Protein AF-A0A1J8QAN0-F1 (afdb_monomer)

InterPro domains:
  IPR005629 Beta-glucan synthesis-associated protein Skn1/Kre6/Sbg1 [PF03935] (10-91)
  IPR005629 Beta-glucan synthesis-associated protein Skn1/Kre6/Sbg1 [PF03935] (96-274)
  IPR005629 Beta-glucan synthesis-associated protein Skn1/Kre6/Sbg1 [PTHR31361] (112-259)
  IPR013320 Concanavalin A-like lectin/glucanase domain superfamily [SSF49899] (71-257)

Sequence (274 aa):
MNRFSLTTSYNFADSCDVGTLPSQTYPGTSKPLAATQNGDPDHGGVLSFLPGQRLSACTCPGESHPGPVRTNGDYVGRSAPEIDIFDATIDGGIGKIYDPDVTVLNSYHGGAYQQTTSGLSLTDQACYELDSGCYGVYGFEYTPGFDDGYITWISSGKAVWTFNSGGLAPDTETEIGARLIPQEPMYIIANLGFSLNFGGIDFDNMQFPATMMIDYIRVYKPSNAHNIECDPPDFPTATYIETYKDAYTNFNLIGWSFPNYNQTVPKNRLNGGC

Solvent-accessible surface area (backbone atoms only — not comparable to full-atom values): 15880 Å² total; per-residue (Å²): 105,38,16,34,31,45,37,36,46,72,26,51,26,60,50,70,41,40,26,34,28,46,28,31,29,44,75,98,54,79,32,38,55,47,24,54,38,86,40,19,70,95,67,73,12,23,38,36,69,45,83,32,30,68,42,25,11,37,38,30,90,90,47,78,65,50,41,38,68,45,98,88,64,34,28,53,32,54,76,73,70,46,80,45,78,74,52,56,75,60,66,35,85,61,65,48,66,70,42,76,93,48,26,49,38,11,54,46,42,58,39,36,83,39,32,30,51,29,33,35,28,66,66,72,65,49,40,36,78,90,62,70,60,46,86,70,45,68,52,73,49,73,40,56,33,55,80,88,6,31,40,36,37,30,53,72,75,36,73,39,39,31,40,41,16,73,67,31,54,58,40,78,66,44,53,27,63,50,34,56,31,76,78,71,93,83,83,88,83,87,85,83,86,85,60,80,91,62,47,90,78,68,69,91,81,59,72,79,90,76,76,85,87,78,94,79,86,86,88,85,74,66,96,87,64,86,82,85,70,74,51,42,82,84,52,31,32,54,73,48,48,64,75,45,40,62,67,79,72,37,91,84,40,84,41,57,45,73,90,54,58,63,47,85,74,43,48,30,45,80,58,88,44,122

Radius of gyration: 20.15 Å; Cα contacts (8 Å, |Δi|>4): 555; chains: 1; bounding box: 53×39×54 Å

Structure (mmCIF, N/CA/C/O backbone):
data_AF-A0A1J8QAN0-F1
#
_entry.id   AF-A0A1J8QAN0-F1
#
loop_
_atom_site.group_PDB
_atom_site.id
_atom_site.type_symbol
_atom_site.label_atom_id
_atom_site.label_alt_id
_atom_site.label_comp_id
_atom_site.label_asym_id
_atom_site.label_entity_id
_atom_site.label_seq_id
_atom_site.pdbx_PDB_ins_code
_atom_site.Cartn_x
_atom_site.Cartn_y
_atom_site.Cartn_z
_atom_site.occupancy
_atom_site.B_iso_or_equiv
_atom_site.auth_seq_id
_atom_site.auth_comp_id
_atom_site.auth_asym_id
_atom_site.auth_atom_id
_atom_site.pdbx_PDB_model_num
ATOM 1 N N . MET A 1 1 ? 17.655 -3.699 -11.962 1.00 52.34 1 MET A N 1
ATOM 2 C CA . MET A 1 1 ? 16.462 -4.549 -11.741 1.00 52.34 1 MET A CA 1
ATOM 3 C C . MET A 1 1 ? 15.401 -3.668 -11.136 1.00 52.34 1 MET A C 1
ATOM 5 O O . MET A 1 1 ? 15.753 -2.874 -10.273 1.00 52.34 1 MET A O 1
ATOM 9 N N . ASN A 1 2 ? 14.153 -3.819 -11.564 1.00 58.84 2 ASN A N 1
ATOM 10 C CA . ASN A 1 2 ? 13.031 -3.089 -10.987 1.00 58.84 2 ASN A CA 1
ATOM 11 C C . ASN A 1 2 ? 12.224 -4.042 -10.107 1.00 58.84 2 ASN A C 1
ATOM 13 O O . ASN A 1 2 ? 12.158 -5.244 -10.373 1.00 58.84 2 ASN A O 1
ATOM 17 N N . ARG A 1 3 ? 11.627 -3.500 -9.055 1.00 66.06 3 ARG A N 1
ATOM 18 C CA . ARG A 1 3 ? 10.742 -4.201 -8.135 1.00 66.06 3 ARG A CA 1
ATOM 19 C C . ARG A 1 3 ? 9.293 -3.956 -8.520 1.00 66.06 3 ARG A C 1
ATOM 21 O O . ARG A 1 3 ? 8.902 -2.828 -8.803 1.00 66.06 3 ARG A O 1
ATOM 28 N N . PHE A 1 4 ? 8.527 -5.028 -8.453 1.00 68.06 4 PHE A N 1
ATOM 29 C CA . PHE A 1 4 ? 7.078 -5.056 -8.460 1.00 68.06 4 PHE A CA 1
ATOM 30 C C . PHE A 1 4 ? 6.624 -5.328 -7.029 1.00 68.06 4 PHE A C 1
ATOM 32 O O . PHE A 1 4 ? 7.054 -6.337 -6.469 1.00 68.06 4 PHE A O 1
ATOM 39 N N . SER A 1 5 ? 5.786 -4.484 -6.426 1.00 65.06 5 SER A N 1
ATOM 40 C CA . SER A 1 5 ? 5.245 -4.722 -5.077 1.00 65.06 5 SER A CA 1
ATOM 41 C C . SER A 1 5 ? 3.731 -4.606 -5.015 1.00 65.06 5 SER A C 1
ATOM 43 O O . SER A 1 5 ? 3.116 -3.807 -5.711 1.00 65.06 5 SER A O 1
ATOM 45 N N . LEU A 1 6 ? 3.131 -5.387 -4.121 1.00 65.25 6 LEU A N 1
ATOM 46 C CA . LEU A 1 6 ? 1.930 -4.976 -3.408 1.00 65.25 6 LEU A CA 1
ATOM 47 C C . LEU A 1 6 ? 2.409 -4.427 -2.064 1.00 65.25 6 LEU A C 1
ATOM 49 O O . LEU A 1 6 ? 2.887 -5.189 -1.219 1.00 65.25 6 LEU A O 1
ATOM 53 N N . THR A 1 7 ? 2.279 -3.122 -1.874 1.00 64.06 7 THR A N 1
ATOM 54 C CA . THR A 1 7 ? 2.582 -2.448 -0.615 1.00 64.06 7 THR A CA 1
ATOM 55 C C . THR A 1 7 ? 1.270 -2.219 0.127 1.00 64.06 7 THR A C 1
ATOM 57 O O . THR A 1 7 ? 0.349 -1.562 -0.353 1.00 64.06 7 THR A O 1
ATOM 60 N N . THR A 1 8 ? 1.139 -2.823 1.304 1.00 57.25 8 THR A N 1
ATOM 61 C CA . THR A 1 8 ? -0.030 -2.660 2.165 1.00 57.25 8 THR A CA 1
ATOM 62 C C . THR A 1 8 ? 0.367 -1.859 3.392 1.00 57.25 8 THR A C 1
ATOM 64 O O . THR A 1 8 ? 1.340 -2.150 4.089 1.00 57.25 8 THR A O 1
ATOM 67 N N . SER A 1 9 ? -0.429 -0.844 3.724 1.00 54.19 9 SER A N 1
ATOM 68 C CA . SER A 1 9 ? -0.359 -0.271 5.063 1.00 54.19 9 SER A CA 1
ATOM 69 C C . SER A 1 9 ? -0.602 -1.390 6.085 1.00 54.19 9 SER A C 1
ATOM 71 O O . SER A 1 9 ? -1.616 -2.086 5.972 1.00 54.19 9 SER A O 1
ATOM 73 N N . TYR A 1 10 ? 0.274 -1.520 7.092 1.00 50.59 10 TYR A N 1
ATOM 74 C CA . TYR A 1 10 ? 0.202 -2.500 8.198 1.00 50.59 10 TYR A CA 1
ATOM 75 C C . TYR A 1 10 ? -1.203 -2.697 8.792 1.00 50.59 10 TYR A C 1
ATOM 77 O O . TYR A 1 10 ? -1.549 -3.765 9.304 1.00 50.59 10 TYR A O 1
ATOM 85 N N . ASN A 1 11 ? -2.023 -1.651 8.712 1.00 53.06 11 ASN A N 1
ATOM 86 C CA . ASN A 1 11 ? -3.330 -1.583 9.337 1.00 53.06 11 ASN A CA 1
ATOM 87 C C . ASN A 1 11 ? -4.482 -1.951 8.396 1.00 53.06 11 ASN A C 1
ATOM 89 O O . ASN A 1 11 ? -5.631 -1.640 8.701 1.00 53.06 11 ASN A O 1
ATOM 93 N N . PHE A 1 12 ? -4.221 -2.586 7.248 1.00 64.44 12 PHE A N 1
ATOM 94 C CA . PHE A 1 12 ? -5.312 -3.091 6.423 1.00 64.44 12 PHE A CA 1
ATOM 95 C C . PHE A 1 12 ? -5.940 -4.337 7.048 1.00 64.44 12 PHE A C 1
ATOM 97 O O . PHE A 1 12 ? -5.588 -5.454 6.691 1.00 64.44 12 PHE A O 1
ATOM 104 N N . ALA A 1 13 ? -6.908 -4.142 7.938 1.00 65.88 13 ALA A N 1
ATOM 105 C CA . ALA A 1 13 ? -7.770 -5.211 8.408 1.00 65.88 13 ALA A CA 1
ATOM 106 C C . ALA A 1 13 ? -9.206 -4.984 7.922 1.00 65.88 13 ALA A C 1
ATOM 108 O O . ALA A 1 13 ? -9.785 -3.910 8.103 1.00 65.88 13 ALA A O 1
ATOM 109 N N . ASP A 1 14 ? -9.784 -6.013 7.312 1.00 81.06 14 ASP A N 1
ATOM 110 C CA . ASP A 1 14 ? -11.236 -6.129 7.154 1.00 81.06 14 ASP A CA 1
ATOM 111 C C . ASP A 1 14 ? -11.851 -7.033 8.251 1.00 81.06 14 ASP A C 1
ATOM 113 O O . ASP A 1 14 ? -13.054 -7.016 8.502 1.00 81.06 14 ASP A O 1
ATOM 117 N N . SER A 1 15 ? -11.005 -7.750 8.994 1.00 87.94 15 SER A N 1
ATOM 118 C CA . SER A 1 15 ? -11.279 -8.302 10.322 1.00 87.94 15 SER A CA 1
ATOM 119 C C . SER A 1 15 ? -11.043 -7.260 11.421 1.00 87.94 15 SER A C 1
ATOM 121 O O . SER A 1 15 ? -10.239 -6.344 11.266 1.00 87.94 15 SER A O 1
ATOM 123 N N . CYS A 1 16 ? -11.702 -7.401 12.575 1.00 91.69 16 CYS A N 1
ATOM 124 C CA . CYS A 1 16 ? -11.302 -6.645 13.760 1.00 91.69 16 CYS A CA 1
ATOM 125 C C . CYS A 1 16 ? -10.192 -7.387 14.519 1.00 91.69 16 CYS A C 1
ATOM 127 O O . CYS A 1 16 ? -10.470 -8.313 15.281 1.00 91.69 16 CYS A O 1
ATOM 129 N N . ASP A 1 17 ? -8.948 -6.960 14.313 1.00 92.94 17 ASP A N 1
ATOM 130 C CA . ASP A 1 17 ? -7.748 -7.500 14.959 1.00 92.94 17 ASP A CA 1
ATOM 131 C C . ASP A 1 17 ? -6.770 -6.394 15.389 1.00 92.94 17 ASP A C 1
ATOM 133 O O . ASP A 1 17 ? -7.009 -5.200 15.164 1.00 92.94 17 ASP A O 1
ATOM 137 N N . VAL A 1 18 ? -5.668 -6.785 16.038 1.00 92.44 18 VAL A N 1
ATOM 138 C CA . VAL A 1 18 ? -4.667 -5.848 16.571 1.00 92.44 18 VAL A CA 1
ATOM 139 C C . VAL A 1 18 ? -3.970 -5.038 15.474 1.00 92.44 18 VAL A C 1
ATOM 141 O O . VAL A 1 18 ? -3.523 -3.925 15.736 1.00 92.44 18 VAL A O 1
ATOM 144 N N . GLY A 1 19 ? -3.964 -5.515 14.225 1.00 90.81 19 GLY A N 1
ATOM 145 C CA . GLY A 1 19 ? -3.450 -4.751 13.093 1.00 90.81 19 GLY A CA 1
ATOM 146 C C . GLY A 1 19 ? -4.213 -3.444 12.861 1.00 90.81 19 GLY A C 1
ATOM 147 O O . GLY A 1 19 ? -3.648 -2.496 12.337 1.00 90.81 19 GLY A O 1
ATOM 148 N N . THR A 1 20 ? -5.463 -3.323 13.323 1.00 91.56 20 THR A N 1
ATOM 149 C CA . THR A 1 20 ? -6.206 -2.048 13.276 1.00 91.56 20 THR A CA 1
ATOM 150 C C . THR A 1 20 ? -5.624 -0.955 14.185 1.00 91.56 20 THR A C 1
ATOM 152 O O . THR A 1 20 ? -6.019 0.208 14.060 1.00 91.56 20 THR A O 1
ATOM 155 N N . LEU A 1 21 ? -4.724 -1.297 15.115 1.00 92.50 21 LEU A N 1
ATOM 156 C CA . LEU A 1 21 ? -4.249 -0.414 16.181 1.00 92.50 21 LEU A CA 1
ATOM 157 C C . LEU A 1 21 ? -2.939 0.320 15.850 1.00 92.50 21 LEU A C 1
ATOM 159 O O . LEU A 1 21 ? -2.158 -0.143 15.019 1.00 92.50 21 LEU A O 1
ATOM 163 N N . PRO A 1 22 ? -2.660 1.456 16.524 1.00 91.19 22 PRO A N 1
ATOM 164 C CA . PRO A 1 22 ? -1.360 2.116 16.449 1.00 91.19 22 PRO A CA 1
ATOM 165 C C . PRO A 1 22 ? -0.213 1.149 16.756 1.00 91.19 22 PRO A C 1
ATOM 167 O O . PRO A 1 22 ? -0.268 0.398 17.732 1.00 91.19 22 PRO A O 1
ATOM 170 N N . SER A 1 23 ? 0.819 1.159 15.910 1.00 91.62 23 SER A N 1
ATOM 171 C CA . SER A 1 23 ? 1.964 0.241 15.992 1.00 91.62 23 SER A CA 1
ATOM 172 C C . SER A 1 23 ? 1.598 -1.252 16.037 1.00 91.62 23 SER A C 1
ATOM 174 O O . SER A 1 23 ? 2.419 -2.060 16.456 1.00 91.62 23 SER A O 1
ATOM 176 N N . GLN A 1 24 ? 0.375 -1.627 15.640 1.00 91.75 24 GLN A N 1
ATOM 177 C CA . GLN A 1 24 ? -0.162 -2.988 15.750 1.00 91.75 24 GLN A CA 1
ATOM 178 C C . GLN A 1 24 ? -0.036 -3.584 17.168 1.00 91.75 24 GLN A C 1
ATOM 180 O O . GLN A 1 24 ? 0.204 -4.777 17.336 1.00 91.75 24 GLN A O 1
ATOM 185 N N . THR A 1 25 ? -0.186 -2.752 18.208 1.00 93.94 25 THR A N 1
ATOM 186 C CA . THR A 1 25 ? -0.099 -3.184 19.614 1.00 93.94 25 THR A CA 1
ATOM 187 C C . THR A 1 25 ? -1.334 -2.795 20.423 1.00 93.94 25 THR A C 1
ATOM 189 O O . THR A 1 25 ? -1.975 -1.772 20.174 1.00 93.94 25 THR A O 1
ATOM 192 N N . TYR A 1 26 ? -1.676 -3.604 21.430 1.00 93.94 26 TYR A N 1
ATOM 193 C CA . TYR A 1 26 ? -2.764 -3.285 22.353 1.00 93.94 26 TYR A CA 1
ATOM 194 C C . TYR A 1 26 ? -2.388 -2.095 23.256 1.00 93.94 26 TYR A C 1
ATOM 196 O O . TYR A 1 26 ? -1.245 -2.015 23.725 1.00 93.94 26 TYR A O 1
ATOM 204 N N . PRO A 1 27 ? -3.327 -1.185 23.571 1.00 91.88 27 PRO A N 1
ATOM 205 C CA . PRO A 1 27 ? -3.003 0.089 24.208 1.00 91.88 27 PRO A CA 1
ATOM 206 C C . PRO A 1 27 ? -2.473 -0.094 25.629 1.00 91.88 27 PRO A C 1
ATOM 208 O O . PRO A 1 27 ? -3.025 -0.856 26.421 1.00 91.88 27 PRO A O 1
ATOM 211 N N . GLY A 1 28 ? -1.407 0.634 25.970 1.00 90.06 28 GLY A N 1
ATOM 212 C CA . GLY A 1 28 ? -0.746 0.499 27.273 1.00 90.06 28 GLY A CA 1
ATOM 213 C C . GLY A 1 28 ? -0.019 -0.838 27.465 1.00 90.06 28 GLY A C 1
ATOM 214 O O . GLY A 1 28 ? 0.390 -1.153 28.582 1.00 90.06 28 GLY A O 1
ATOM 215 N N . THR A 1 29 ? 0.154 -1.621 26.397 1.00 89.19 29 THR A N 1
ATOM 216 C CA . THR A 1 29 ? 0.914 -2.873 26.389 1.00 89.19 29 THR A CA 1
ATOM 217 C C . THR A 1 29 ? 2.062 -2.799 25.379 1.00 89.19 29 THR A C 1
ATOM 219 O O . THR A 1 29 ? 2.107 -1.911 24.533 1.00 89.19 29 THR A O 1
ATOM 222 N N . SER A 1 30 ? 2.963 -3.779 25.435 1.00 89.94 30 SER A N 1
ATOM 223 C CA . SER A 1 30 ? 3.915 -4.088 24.359 1.00 89.94 30 SER A CA 1
ATOM 224 C C . SER A 1 30 ? 3.572 -5.456 23.761 1.00 89.94 30 SER A C 1
ATOM 226 O O . SER A 1 30 ? 4.413 -6.350 23.698 1.00 89.94 30 SER A O 1
ATOM 228 N N . LYS A 1 31 ? 2.282 -5.669 23.463 1.00 93.38 31 LYS A N 1
ATOM 229 C CA . LYS A 1 31 ? 1.744 -6.922 22.927 1.00 93.38 31 LYS A CA 1
ATOM 230 C C . LYS A 1 31 ? 0.958 -6.691 21.633 1.00 93.38 31 LYS A C 1
ATOM 232 O O . LYS A 1 31 ? 0.277 -5.669 21.560 1.00 93.38 31 LYS A O 1
ATOM 237 N N . PRO A 1 32 ? 0.956 -7.655 20.697 1.00 94.56 32 PRO A N 1
ATOM 238 C CA . PRO A 1 32 ? 1.726 -8.904 20.720 1.00 94.56 32 PRO A CA 1
ATOM 239 C C . PRO A 1 32 ? 3.233 -8.657 20.667 1.00 94.56 32 PRO A C 1
ATOM 241 O O . PRO A 1 32 ? 3.693 -7.641 20.154 1.00 94.56 32 PRO A O 1
ATOM 244 N N . LEU A 1 33 ? 4.014 -9.567 21.254 1.00 94.25 33 LEU A N 1
ATOM 245 C CA . LEU A 1 33 ? 5.454 -9.348 21.414 1.00 94.25 33 LEU A CA 1
ATOM 246 C C . LEU A 1 33 ? 6.148 -9.228 20.046 1.00 94.25 33 LEU A C 1
ATOM 248 O O . LEU A 1 33 ? 7.015 -8.373 19.883 1.00 94.25 33 LEU A O 1
ATOM 252 N N . ALA A 1 34 ? 5.706 -10.007 19.052 1.00 91.88 34 ALA A N 1
ATOM 253 C CA . ALA A 1 34 ? 6.197 -9.960 17.673 1.00 91.88 34 ALA A CA 1
ATOM 254 C C . ALA A 1 34 ? 5.949 -8.616 16.957 1.00 91.88 34 ALA A C 1
ATOM 256 O O . ALA A 1 34 ? 6.687 -8.283 16.040 1.00 91.88 34 ALA A O 1
ATOM 257 N N . ALA A 1 35 ? 4.994 -7.789 17.405 1.00 92.12 35 ALA A N 1
ATOM 258 C CA . ALA A 1 35 ? 4.843 -6.424 16.886 1.00 92.12 35 ALA A CA 1
ATOM 259 C C . ALA A 1 35 ? 5.943 -5.461 17.398 1.00 92.12 35 ALA A C 1
ATOM 261 O O . ALA A 1 35 ? 6.080 -4.340 16.907 1.00 92.12 35 ALA A O 1
ATOM 262 N N . THR A 1 36 ? 6.741 -5.886 18.385 1.00 92.81 36 THR A N 1
ATOM 263 C CA . THR A 1 36 ? 7.750 -5.061 19.079 1.00 92.81 36 THR A CA 1
ATOM 264 C C . THR A 1 36 ? 9.178 -5.612 19.008 1.00 92.81 36 THR A C 1
ATOM 266 O O . THR A 1 36 ? 10.092 -4.980 19.532 1.00 92.81 36 THR A O 1
ATOM 269 N N . GLN A 1 37 ? 9.379 -6.775 18.383 1.00 90.88 37 GLN A N 1
ATOM 270 C CA . GLN A 1 37 ? 10.686 -7.415 18.217 1.00 90.88 37 GLN A CA 1
ATOM 271 C C . GLN A 1 37 ? 10.782 -8.097 16.846 1.00 90.88 37 GLN A C 1
ATOM 273 O O . GLN A 1 37 ? 9.782 -8.586 16.331 1.00 90.88 37 GLN A O 1
ATOM 278 N N . ASN A 1 38 ? 11.999 -8.225 16.309 1.00 85.75 38 ASN A N 1
ATOM 279 C CA . ASN A 1 38 ? 12.301 -8.919 15.045 1.00 85.75 38 ASN A CA 1
ATOM 280 C C . ASN A 1 38 ? 11.615 -8.349 13.781 1.00 85.75 38 ASN A C 1
ATOM 282 O O . ASN A 1 38 ? 11.658 -8.996 12.738 1.00 85.75 38 ASN A O 1
ATOM 286 N N . GLY A 1 39 ? 11.016 -7.158 13.864 1.00 87.56 39 GLY A N 1
ATOM 287 C CA . GLY A 1 39 ? 10.597 -6.357 12.717 1.00 87.56 39 GLY A CA 1
ATOM 288 C C . GLY A 1 39 ? 11.769 -5.572 12.121 1.00 87.56 39 GLY A C 1
ATOM 289 O O . GLY A 1 39 ? 12.826 -6.126 11.831 1.00 87.56 39 GLY A O 1
ATOM 290 N N . ASP A 1 40 ? 11.593 -4.265 11.956 1.00 88.56 40 ASP A N 1
ATOM 291 C CA . ASP A 1 40 ? 12.560 -3.379 11.307 1.00 88.56 40 ASP A CA 1
ATOM 292 C C . ASP A 1 40 ? 13.829 -3.165 12.168 1.00 88.56 40 ASP A C 1
ATOM 294 O O . ASP A 1 40 ? 13.739 -2.565 13.248 1.00 88.56 40 ASP A O 1
ATOM 298 N N . PRO A 1 41 ? 15.021 -3.616 11.724 1.00 87.88 41 PRO A N 1
ATOM 299 C CA . PRO A 1 41 ? 16.250 -3.525 12.511 1.00 87.88 41 PRO A CA 1
ATOM 300 C C . PRO A 1 41 ? 16.752 -2.086 12.698 1.00 87.88 41 PRO A C 1
ATOM 302 O O . PRO A 1 41 ? 17.317 -1.785 13.752 1.00 87.88 41 PRO A O 1
ATOM 305 N N . ASP A 1 42 ? 16.506 -1.189 11.739 1.00 88.50 42 ASP A N 1
ATOM 306 C CA . ASP A 1 42 ? 16.923 0.219 11.810 1.00 88.50 42 ASP A CA 1
ATOM 307 C C . ASP A 1 42 ? 16.042 1.021 12.783 1.00 88.50 42 ASP A C 1
ATOM 309 O O . ASP A 1 42 ? 16.445 2.065 13.301 1.00 88.50 42 ASP A O 1
ATOM 313 N N . HIS A 1 43 ? 14.866 0.481 13.114 1.00 90.50 43 HIS A N 1
ATOM 314 C CA . HIS A 1 43 ? 13.908 1.042 14.065 1.00 90.50 43 HIS A CA 1
ATOM 315 C C . HIS A 1 43 ? 13.797 0.232 15.372 1.00 90.50 43 HIS A C 1
ATOM 317 O O . HIS A 1 43 ? 12.793 0.298 16.083 1.00 90.50 43 HIS A O 1
ATOM 323 N N . GLY A 1 44 ? 14.850 -0.511 15.735 1.00 90.31 44 GLY A N 1
ATOM 324 C CA . GLY A 1 44 ? 14.943 -1.213 17.021 1.00 90.31 44 GLY A CA 1
ATOM 325 C C . GLY A 1 44 ? 14.143 -2.517 17.101 1.00 90.31 44 GLY A C 1
ATOM 326 O O . GLY A 1 44 ? 13.875 -3.002 18.198 1.00 90.31 44 GLY A O 1
ATOM 327 N N . GLY A 1 45 ? 13.772 -3.089 15.956 1.00 90.62 45 GLY A N 1
ATOM 328 C CA . GLY A 1 45 ? 13.040 -4.347 15.837 1.00 90.62 45 GLY A CA 1
ATOM 329 C C . GLY A 1 45 ? 11.521 -4.217 15.930 1.00 90.62 45 GLY A C 1
ATOM 330 O O . GLY A 1 45 ? 10.853 -5.246 16.007 1.00 90.62 45 GLY A O 1
ATOM 331 N N . VAL A 1 46 ? 10.952 -3.007 15.930 1.00 92.25 46 VAL A N 1
ATOM 332 C CA . VAL A 1 46 ? 9.489 -2.834 15.912 1.00 92.25 46 VAL A CA 1
ATOM 333 C C . VAL A 1 46 ? 8.904 -3.251 14.566 1.00 92.25 46 VAL A C 1
ATOM 335 O O . VAL A 1 46 ? 9.531 -3.069 13.524 1.00 92.25 46 VAL A O 1
ATOM 338 N N . LEU A 1 47 ? 7.679 -3.772 14.571 1.00 89.19 47 LEU A N 1
ATOM 339 C CA . LEU A 1 47 ? 6.983 -4.098 13.331 1.00 89.19 47 LEU A CA 1
ATOM 340 C C . LEU A 1 47 ? 6.370 -2.852 12.689 1.00 89.19 47 LEU A C 1
ATOM 342 O O . LEU A 1 47 ? 6.468 -2.703 11.481 1.00 89.19 47 LEU A O 1
ATOM 346 N N . SER A 1 48 ? 5.776 -1.936 13.465 1.00 90.56 48 SER A N 1
ATOM 347 C CA . SER A 1 48 ? 5.110 -0.760 12.893 1.00 90.56 48 SER A CA 1
ATOM 348 C C . SER A 1 48 ? 5.157 0.499 13.768 1.00 90.56 48 SER A C 1
ATOM 350 O O . SER A 1 48 ? 5.076 0.445 14.994 1.00 90.56 48 SER A O 1
ATOM 352 N N . PHE A 1 49 ? 5.187 1.658 13.113 1.00 90.94 49 PHE A N 1
ATOM 353 C CA . PHE A 1 49 ? 4.929 2.995 13.656 1.00 90.94 49 PHE A CA 1
ATOM 354 C C . PHE A 1 49 ? 3.669 3.644 13.055 1.00 90.94 49 PHE A C 1
ATOM 356 O O . PHE A 1 49 ? 3.406 4.824 13.295 1.00 90.94 49 PHE A O 1
ATOM 363 N N . LEU A 1 50 ? 2.874 2.911 12.264 1.00 89.06 50 LEU A N 1
ATOM 364 C CA . LEU A 1 50 ? 1.664 3.475 11.665 1.00 89.06 50 LEU A CA 1
ATOM 365 C C . LEU A 1 50 ? 0.571 3.749 12.722 1.00 89.06 50 LEU A C 1
ATOM 367 O O . LEU A 1 50 ? 0.440 3.000 13.690 1.00 89.06 50 LEU A O 1
ATOM 371 N N . PRO A 1 51 ? -0.268 4.788 12.538 1.00 87.94 51 PRO A N 1
ATOM 372 C CA . PRO A 1 51 ? -1.195 5.288 13.564 1.00 87.94 51 PRO A CA 1
ATOM 373 C C . PRO A 1 51 ? -2.485 4.458 13.745 1.00 87.94 51 PRO A C 1
ATOM 375 O O . PRO A 1 51 ? -3.462 4.960 14.299 1.00 87.94 51 PRO A O 1
ATOM 378 N N . GLY A 1 52 ? -2.519 3.209 13.277 1.00 88.94 52 GLY A N 1
ATOM 379 C CA . GLY A 1 52 ? -3.732 2.391 13.190 1.00 88.94 52 GLY A CA 1
ATOM 380 C C . GLY A 1 52 ? -4.609 2.717 11.973 1.00 88.94 52 GLY A C 1
ATOM 381 O O . GLY A 1 52 ? -4.286 3.567 11.139 1.00 88.94 52 GLY A O 1
ATOM 382 N N . GLN A 1 53 ? -5.722 1.998 11.845 1.00 89.81 53 GLN A N 1
ATOM 383 C CA . GLN A 1 53 ? -6.701 2.149 10.768 1.00 89.81 53 GLN A CA 1
ATOM 384 C C . GLN A 1 53 ? -7.834 3.067 11.238 1.00 89.81 53 GLN A C 1
ATOM 386 O O . GLN A 1 53 ? -8.578 2.729 12.156 1.00 89.81 53 GLN A O 1
ATOM 391 N N . ARG A 1 54 ? -7.997 4.236 10.604 1.00 90.75 54 ARG A N 1
ATOM 392 C CA . ARG A 1 54 ? -9.036 5.208 11.000 1.00 90.75 54 ARG A CA 1
ATOM 393 C C . ARG A 1 54 ? -10.463 4.680 10.780 1.00 90.75 54 ARG A C 1
ATOM 395 O O . ARG A 1 54 ? -11.366 5.010 11.541 1.00 90.75 54 ARG A O 1
ATOM 402 N N . LEU A 1 55 ? -10.661 3.910 9.714 1.00 93.44 55 LEU A N 1
ATOM 403 C CA . LEU A 1 55 ? -11.940 3.336 9.295 1.00 93.44 55 LEU A CA 1
ATOM 404 C C . LEU A 1 55 ? -11.810 1.808 9.332 1.00 93.44 55 LEU A C 1
ATOM 406 O O . LEU A 1 55 ? -11.495 1.167 8.331 1.00 93.44 55 LEU A O 1
ATOM 410 N N . SER A 1 56 ? -11.916 1.256 10.539 1.00 93.69 56 SER A N 1
ATOM 411 C CA . SER A 1 56 ? -11.595 -0.143 10.837 1.00 93.69 56 SER A CA 1
ATOM 412 C C . SER A 1 56 ? -12.843 -0.979 11.083 1.00 93.69 56 SER A C 1
ATOM 414 O O . SER A 1 56 ? -13.843 -0.473 11.594 1.00 93.69 56 SER A O 1
ATOM 416 N N . ALA A 1 57 ? -12.750 -2.293 10.879 1.00 94.00 57 ALA A N 1
ATOM 417 C CA . ALA A 1 57 ? -13.804 -3.213 11.310 1.00 94.00 57 ALA A CA 1
ATOM 418 C C . ALA A 1 57 ? -14.066 -3.168 12.835 1.00 94.00 57 ALA A C 1
ATOM 420 O O . ALA A 1 57 ? -15.163 -3.490 13.293 1.00 94.00 57 ALA A O 1
ATOM 421 N N . CYS A 1 58 ? -13.083 -2.713 13.624 1.00 94.38 58 CYS A N 1
ATOM 422 C CA . CYS A 1 58 ? -13.190 -2.496 15.069 1.00 94.38 58 CYS A CA 1
ATOM 423 C C . CYS A 1 58 ? -13.879 -1.182 15.484 1.00 94.38 58 CYS A C 1
ATOM 425 O O . CYS A 1 58 ? -13.995 -0.924 16.688 1.00 94.38 58 CYS A O 1
ATOM 427 N N . THR A 1 59 ? -14.288 -0.326 14.542 1.00 95.38 59 THR A N 1
ATOM 428 C CA . THR A 1 59 ? -14.895 0.974 14.853 1.00 95.38 59 THR A CA 1
ATOM 429 C C . THR A 1 59 ? -16.185 0.800 15.672 1.00 95.38 59 THR A C 1
ATOM 431 O O . THR A 1 59 ? -16.986 -0.097 15.412 1.00 95.38 59 THR A O 1
ATOM 434 N N . CYS A 1 60 ? -16.365 1.616 16.714 1.00 94.94 60 CYS A N 1
ATOM 435 C CA . CYS A 1 60 ? -17.493 1.484 17.638 1.00 94.94 60 CYS A CA 1
ATOM 436 C C . CYS A 1 60 ? -18.846 1.811 16.973 1.00 94.94 60 CYS A C 1
ATOM 438 O O . CYS A 1 60 ? -18.911 2.705 16.126 1.00 94.94 60 CYS A O 1
ATOM 440 N N . PRO A 1 61 ? -19.950 1.148 17.373 1.00 94.19 61 PRO A N 1
ATOM 441 C CA . PRO A 1 61 ? -21.275 1.431 16.827 1.00 94.19 61 PRO A CA 1
ATOM 442 C C . PRO A 1 61 ? -21.680 2.901 16.993 1.00 94.19 61 PRO A C 1
ATOM 444 O O . PRO A 1 61 ? -21.655 3.438 18.099 1.00 94.19 61 PRO A O 1
ATOM 447 N N . GLY A 1 62 ? -22.089 3.535 15.893 1.00 92.62 62 GLY A N 1
ATOM 448 C CA . GLY A 1 62 ? -22.523 4.938 15.873 1.00 92.62 62 GLY A CA 1
ATOM 449 C C . GLY A 1 62 ? -21.394 5.962 15.709 1.00 92.62 62 GLY A C 1
ATOM 450 O O . GLY A 1 62 ? -21.682 7.148 15.561 1.00 92.62 62 GLY A O 1
ATOM 451 N N . GLU A 1 63 ? -20.132 5.529 15.684 1.00 94.94 63 GLU A N 1
ATOM 452 C CA . GLU A 1 63 ? -19.019 6.369 15.238 1.00 94.94 63 GLU A CA 1
ATOM 453 C C . GLU A 1 63 ? -19.060 6.592 13.714 1.00 94.94 63 GLU A C 1
ATOM 455 O O . GLU A 1 63 ? -19.745 5.892 12.962 1.00 94.94 63 GLU A O 1
ATOM 460 N N . SER A 1 64 ? -18.301 7.581 13.242 1.00 94.81 64 SER A N 1
ATOM 461 C CA . SER A 1 64 ? -18.265 7.947 11.824 1.00 94.81 64 SER A CA 1
ATOM 462 C C . SER A 1 64 ? -17.536 6.902 10.973 1.00 94.81 64 SER A C 1
ATOM 464 O O . SER A 1 64 ? -16.312 6.772 11.043 1.00 94.81 64 SER A O 1
ATOM 466 N N . HIS A 1 65 ? -18.286 6.178 10.140 1.00 95.31 65 HIS A N 1
ATOM 467 C CA . HIS A 1 65 ? -17.763 5.170 9.219 1.00 95.31 65 HIS A CA 1
ATOM 468 C C . HIS A 1 65 ? -18.659 5.055 7.972 1.00 95.31 65 HIS A C 1
ATOM 470 O O . HIS A 1 65 ? -19.882 5.091 8.117 1.00 95.31 65 HIS A O 1
ATOM 476 N N . PRO A 1 66 ? -18.115 4.840 6.758 1.00 94.19 66 PRO A N 1
ATOM 477 C CA . PRO A 1 66 ? -18.905 4.671 5.530 1.00 94.19 66 PRO A CA 1
ATOM 478 C C . PRO A 1 66 ? -19.803 3.413 5.460 1.00 94.19 66 PRO A C 1
ATOM 480 O O . PRO A 1 66 ? -20.488 3.216 4.465 1.00 94.19 66 PRO A O 1
ATOM 483 N N . GLY A 1 67 ? -19.845 2.553 6.485 1.00 91.31 67 GLY A N 1
ATOM 484 C CA . GLY A 1 67 ? -20.566 1.270 6.412 1.00 91.31 67 GLY A CA 1
ATOM 485 C C . GLY A 1 67 ? -19.954 0.255 5.419 1.00 91.31 67 GLY A C 1
ATOM 486 O O . GLY A 1 67 ? -18.786 0.391 5.065 1.00 91.31 67 GLY A O 1
ATOM 487 N N . PRO A 1 68 ? -20.704 -0.775 4.986 1.00 93.69 68 PRO A N 1
ATOM 488 C CA . PRO A 1 68 ? -21.890 -1.266 5.671 1.00 93.69 68 PRO A CA 1
ATOM 489 C C . PRO A 1 68 ? -21.490 -1.869 7.030 1.00 93.69 68 PRO A C 1
ATOM 491 O O . PRO A 1 68 ? -20.308 -2.048 7.334 1.00 93.69 68 PRO A O 1
ATOM 494 N N . VAL A 1 69 ? -22.488 -2.160 7.863 1.00 94.12 69 VAL A N 1
ATOM 495 C CA . VAL A 1 69 ? -22.304 -2.914 9.109 1.00 94.12 69 VAL A CA 1
ATOM 496 C C . VAL A 1 69 ? -22.744 -4.352 8.855 1.00 94.12 69 VAL A C 1
ATOM 498 O O . VAL A 1 69 ? -23.850 -4.599 8.375 1.00 94.12 69 VAL A O 1
ATOM 501 N N . ARG A 1 70 ? -21.865 -5.299 9.166 1.00 92.56 70 ARG A N 1
ATOM 502 C CA . ARG A 1 70 ? -22.093 -6.741 9.086 1.00 92.56 70 ARG A CA 1
ATOM 503 C C . ARG A 1 70 ? -23.111 -7.199 10.126 1.00 92.56 70 ARG A C 1
ATOM 505 O O . ARG A 1 70 ? -23.345 -6.551 11.143 1.00 92.56 70 ARG A O 1
ATOM 512 N N . THR A 1 71 ? -23.659 -8.391 9.922 1.00 92.81 71 THR A N 1
ATOM 513 C CA . THR A 1 71 ? -24.625 -9.019 10.842 1.00 92.81 71 THR A CA 1
ATOM 514 C C . THR A 1 71 ? -24.075 -9.281 12.249 1.00 92.81 71 THR A C 1
ATOM 516 O O . THR A 1 71 ? -24.862 -9.393 13.185 1.00 92.81 71 THR A O 1
ATOM 519 N N . ASN A 1 72 ? -22.751 -9.355 12.420 1.00 91.31 72 ASN A N 1
ATOM 520 C CA . ASN A 1 72 ? -22.085 -9.472 13.722 1.00 91.31 72 ASN A CA 1
ATOM 521 C C . ASN A 1 72 ? -21.827 -8.115 14.417 1.00 91.31 72 ASN A C 1
ATOM 523 O O . ASN A 1 72 ? -21.335 -8.107 15.543 1.00 91.31 72 ASN A O 1
ATOM 527 N N . GLY A 1 73 ? -22.158 -6.988 13.774 1.00 91.25 73 GLY A N 1
ATOM 528 C CA . GLY A 1 73 ? -21.929 -5.632 14.281 1.00 91.25 73 GLY A CA 1
ATOM 529 C C . GLY A 1 73 ? -20.614 -4.979 13.839 1.00 91.25 73 GLY A C 1
ATOM 530 O O . GLY A 1 73 ? -20.392 -3.819 14.179 1.00 91.25 73 GLY A O 1
ATOM 531 N N . ASP A 1 74 ? -19.762 -5.673 13.080 1.00 93.25 74 ASP A N 1
ATOM 532 C CA . ASP A 1 74 ? -18.513 -5.105 12.558 1.00 93.25 74 ASP A CA 1
ATOM 533 C C . ASP A 1 74 ? -18.763 -4.217 11.344 1.00 93.25 74 ASP A C 1
ATOM 535 O O . ASP A 1 74 ? -19.558 -4.554 10.469 1.00 93.25 74 ASP A O 1
ATOM 539 N N . TYR A 1 75 ? -18.023 -3.120 11.227 1.00 94.81 75 TYR A N 1
ATOM 540 C CA . TYR A 1 75 ? -17.926 -2.416 9.950 1.00 94.81 75 TYR A CA 1
ATOM 541 C C . TYR A 1 75 ? -17.099 -3.248 8.950 1.00 94.81 75 TYR A C 1
ATOM 543 O O . TYR A 1 75 ? -16.260 -4.058 9.347 1.00 94.81 75 TYR A O 1
ATOM 551 N N . VAL A 1 76 ? -17.322 -3.059 7.648 1.00 92.94 76 VAL A N 1
ATOM 552 C CA . VAL A 1 76 ? -16.353 -3.487 6.619 1.00 92.94 76 VAL A CA 1
ATOM 553 C C . VAL A 1 76 ? -15.159 -2.540 6.678 1.00 92.94 76 VAL A C 1
ATOM 555 O O . VAL A 1 76 ? -15.349 -1.329 6.575 1.00 92.94 76 VAL A O 1
ATOM 558 N N . GLY A 1 77 ? -13.948 -3.063 6.859 1.00 92.06 77 GLY A N 1
ATOM 559 C CA . GLY A 1 77 ? -12.740 -2.246 6.969 1.00 92.06 77 GLY A CA 1
ATOM 560 C C . GLY A 1 77 ? -12.456 -1.454 5.691 1.00 92.06 77 GLY A C 1
ATOM 561 O O . GLY A 1 77 ? -12.844 -1.854 4.595 1.00 92.06 77 GLY A O 1
ATOM 562 N N . ARG A 1 78 ? -11.787 -0.306 5.828 1.00 89.69 78 ARG A N 1
ATOM 563 C CA . ARG A 1 78 ? -11.409 0.577 4.712 1.00 89.69 78 ARG A CA 1
ATOM 564 C C . ARG A 1 78 ? -9.916 0.836 4.712 1.00 89.69 78 ARG A C 1
ATOM 566 O O . ARG A 1 78 ? -9.322 0.996 5.782 1.00 89.69 78 ARG A O 1
ATOM 573 N N . SER A 1 79 ? -9.291 0.861 3.541 1.00 80.12 79 SER A N 1
ATOM 574 C CA . SER A 1 79 ? -7.824 0.838 3.455 1.00 80.12 79 SER A CA 1
ATOM 575 C C . SER A 1 79 ? -7.243 1.720 2.359 1.00 80.12 79 SER A C 1
ATOM 577 O O . SER A 1 79 ? -7.946 2.186 1.470 1.00 80.12 79 SER A O 1
ATOM 579 N N . ALA A 1 80 ? -5.932 1.944 2.450 1.00 83.25 80 ALA A N 1
ATOM 580 C CA . ALA A 1 80 ? -5.122 2.559 1.408 1.00 83.25 80 ALA A CA 1
ATOM 581 C C . ALA A 1 80 ? -3.980 1.589 1.042 1.00 83.25 80 ALA A C 1
ATOM 583 O O . ALA A 1 80 ? -2.878 1.712 1.579 1.00 83.25 80 ALA A O 1
ATOM 584 N N . PRO A 1 81 ? -4.260 0.558 0.226 1.00 86.50 81 PRO A N 1
ATOM 585 C CA . PRO A 1 81 ? -3.245 -0.311 -0.350 1.00 86.50 81 PRO A CA 1
ATOM 586 C C . PRO A 1 81 ? -2.670 0.310 -1.631 1.00 86.50 81 PRO A C 1
ATOM 588 O O . PRO A 1 81 ? -3.320 1.127 -2.284 1.00 86.50 81 PRO A O 1
ATOM 591 N N . GLU A 1 82 ? -1.474 -0.123 -2.013 1.00 87.44 82 GLU A N 1
ATOM 592 C CA . GLU A 1 82 ? -0.727 0.385 -3.161 1.00 87.44 82 GLU A CA 1
ATOM 593 C C . GLU A 1 82 ? -0.162 -0.786 -3.982 1.00 87.44 82 GLU A C 1
ATOM 595 O O . GLU A 1 82 ? 0.335 -1.768 -3.429 1.00 87.44 82 GLU A O 1
ATOM 600 N N . ILE A 1 83 ? -0.280 -0.719 -5.313 1.00 88.25 83 ILE A N 1
ATOM 601 C CA . ILE A 1 83 ? 0.295 -1.711 -6.234 1.00 88.25 83 ILE A CA 1
ATOM 602 C C . ILE A 1 83 ? 1.347 -1.011 -7.090 1.00 88.25 83 ILE A C 1
ATOM 604 O O . ILE A 1 83 ? 1.023 -0.248 -8.002 1.00 88.25 83 ILE A O 1
ATOM 608 N N . ASP A 1 84 ? 2.605 -1.322 -6.810 1.00 84.81 84 ASP A N 1
ATOM 609 C CA . ASP A 1 84 ? 3.779 -0.735 -7.436 1.00 84.81 84 ASP A CA 1
ATOM 610 C C . ASP A 1 84 ? 4.199 -1.523 -8.675 1.00 84.81 84 ASP A C 1
ATOM 612 O O . ASP A 1 84 ? 4.296 -2.756 -8.666 1.00 84.81 84 ASP A O 1
ATOM 616 N N . ILE A 1 85 ? 4.533 -0.792 -9.737 1.00 75.69 85 ILE A N 1
ATOM 617 C CA . ILE A 1 85 ? 5.175 -1.342 -10.940 1.00 75.69 85 ILE A CA 1
ATOM 618 C C . ILE A 1 85 ? 6.698 -1.120 -10.906 1.00 75.69 85 ILE A C 1
ATOM 620 O O . ILE A 1 85 ? 7.443 -1.889 -11.511 1.00 75.69 85 ILE A O 1
ATOM 624 N N . PHE A 1 86 ? 7.166 -0.080 -10.209 1.00 61.53 86 PHE A N 1
ATOM 625 C CA . PHE A 1 86 ? 8.577 0.293 -10.146 1.00 61.53 86 PHE A CA 1
ATOM 626 C C . PHE A 1 86 ? 8.978 0.774 -8.748 1.00 61.53 86 PHE A C 1
ATOM 628 O O . PHE A 1 86 ? 8.678 1.899 -8.364 1.00 61.53 86 PHE A O 1
ATOM 635 N N . ASP A 1 87 ? 9.738 -0.057 -8.045 1.00 53.81 87 ASP A N 1
ATOM 636 C CA . ASP A 1 87 ? 10.557 0.314 -6.882 1.00 53.81 87 ASP A CA 1
ATOM 637 C C . ASP A 1 87 ? 11.915 -0.443 -6.976 1.00 53.81 87 ASP A C 1
ATOM 639 O O . AS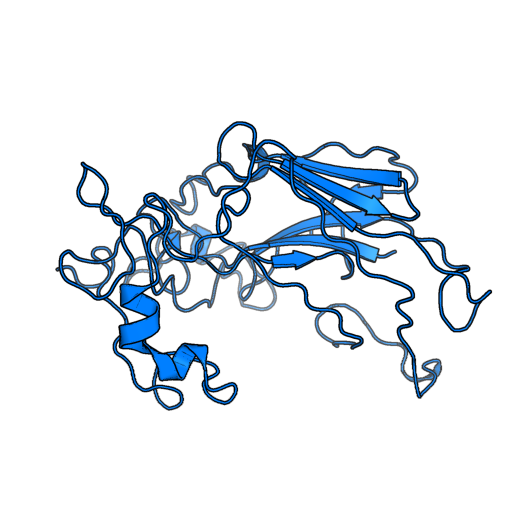P A 1 87 ? 12.236 -0.988 -8.041 1.00 53.81 87 ASP A O 1
ATOM 643 N N . ALA A 1 88 ? 12.713 -0.555 -5.909 1.00 35.00 88 ALA A N 1
ATOM 644 C CA . ALA A 1 88 ? 13.934 -1.377 -5.860 1.00 35.00 88 ALA A CA 1
ATOM 645 C C . ALA A 1 88 ? 14.090 -2.214 -4.558 1.00 35.00 88 ALA A C 1
ATOM 647 O O . ALA A 1 88 ? 13.461 -1.911 -3.544 1.00 35.00 88 ALA A O 1
ATOM 648 N N . THR A 1 89 ? 14.970 -3.241 -4.614 1.00 31.20 89 THR A N 1
ATOM 649 C CA . THR A 1 89 ? 15.623 -3.979 -3.479 1.00 31.20 89 THR A CA 1
ATOM 650 C C . THR A 1 89 ? 14.762 -5.016 -2.677 1.00 31.20 89 THR A C 1
ATOM 652 O O . THR A 1 89 ? 13.610 -4.685 -2.436 1.00 31.20 89 THR A O 1
ATOM 655 N N . ILE A 1 90 ? 15.185 -6.169 -2.063 1.00 35.91 90 ILE A N 1
ATOM 656 C CA . ILE A 1 90 ? 15.810 -7.495 -2.473 1.00 35.91 90 ILE A CA 1
ATOM 657 C C . ILE A 1 90 ? 15.151 -8.730 -1.741 1.00 35.91 90 ILE A C 1
ATOM 659 O O . ILE A 1 90 ? 14.941 -8.579 -0.548 1.00 35.91 90 ILE A O 1
ATOM 663 N N . ASP A 1 91 ? 14.931 -9.908 -2.413 1.00 36.34 91 ASP A N 1
ATOM 664 C CA . ASP A 1 91 ? 14.861 -11.434 -2.168 1.00 36.34 91 ASP A CA 1
ATOM 665 C C . ASP A 1 91 ? 13.994 -12.334 -1.159 1.00 36.34 91 ASP A C 1
ATOM 667 O O . ASP A 1 91 ? 14.550 -12.930 -0.242 1.00 36.34 91 ASP A O 1
ATOM 671 N N . GLY A 1 92 ? 12.682 -12.621 -1.363 1.00 35.62 92 GLY A N 1
ATOM 672 C CA . GLY A 1 92 ? 11.821 -13.612 -0.616 1.00 35.62 92 GLY A CA 1
ATOM 673 C C . GLY A 1 92 ? 10.257 -13.489 -0.759 1.00 35.62 92 GLY A C 1
ATOM 674 O O . GLY A 1 92 ? 9.768 -12.394 -0.992 1.00 35.62 92 GLY A O 1
ATOM 675 N N . GLY A 1 93 ? 9.404 -14.546 -0.683 1.00 40.91 93 GLY A N 1
ATOM 676 C CA . GLY A 1 93 ? 7.924 -14.383 -0.867 1.00 40.91 93 GLY A CA 1
ATOM 677 C C . GLY A 1 93 ? 7.017 -15.623 -1.091 1.00 40.91 93 GLY A C 1
ATOM 678 O O . GLY A 1 93 ? 7.385 -16.748 -0.767 1.00 40.91 93 GLY A O 1
ATOM 679 N N . ILE A 1 94 ? 5.817 -15.400 -1.666 1.00 54.59 94 ILE A N 1
ATOM 680 C CA . ILE A 1 94 ? 4.802 -16.401 -2.084 1.00 54.59 94 ILE A CA 1
ATOM 681 C C . ILE A 1 94 ? 4.272 -16.012 -3.479 1.00 54.59 94 ILE A C 1
ATOM 683 O O . ILE A 1 94 ? 4.000 -14.841 -3.726 1.00 54.59 94 ILE A O 1
ATOM 687 N N . GLY A 1 95 ? 4.115 -16.964 -4.408 1.00 64.88 95 GLY A N 1
ATOM 688 C CA . GLY A 1 95 ? 3.587 -16.687 -5.753 1.00 64.88 95 GLY A CA 1
ATOM 689 C C . GLY A 1 95 ? 4.183 -17.547 -6.869 1.00 64.88 95 GLY A C 1
ATOM 690 O O . GLY A 1 95 ? 4.984 -18.445 -6.620 1.00 64.88 95 GLY A O 1
ATOM 691 N N . LYS A 1 96 ? 3.801 -17.261 -8.118 1.00 82.56 96 LYS A N 1
ATOM 692 C CA . LYS A 1 96 ? 4.383 -17.862 -9.326 1.00 82.56 96 LYS A CA 1
ATOM 693 C C . LYS A 1 96 ? 5.380 -16.898 -9.964 1.00 82.56 96 LYS A C 1
ATOM 695 O O . LYS A 1 96 ? 4.983 -15.846 -10.455 1.00 82.56 96 LYS A O 1
ATOM 700 N N . ILE A 1 97 ? 6.646 -17.296 -10.023 1.00 84.31 97 ILE A N 1
ATOM 701 C CA . ILE A 1 97 ? 7.642 -16.713 -10.929 1.00 84.31 97 ILE A CA 1
ATOM 702 C C . ILE A 1 97 ? 7.471 -17.360 -12.313 1.00 84.31 97 ILE A C 1
ATOM 704 O O . ILE A 1 97 ? 7.281 -18.574 -12.405 1.00 84.31 97 ILE A O 1
ATOM 708 N N . TYR A 1 98 ? 7.516 -16.566 -13.385 1.00 87.50 98 TYR A N 1
ATOM 709 C CA . TYR A 1 98 ? 7.404 -17.075 -14.761 1.00 87.50 98 TYR A CA 1
ATOM 710 C C . TYR A 1 98 ? 8.759 -17.425 -15.383 1.00 87.50 98 TYR A C 1
ATOM 712 O O . TYR A 1 98 ? 8.833 -18.364 -16.174 1.00 87.50 98 TYR A O 1
ATOM 720 N N . ASP A 1 99 ? 9.810 -16.696 -15.009 1.00 88.56 99 ASP A N 1
ATOM 721 C CA . ASP A 1 99 ? 11.184 -16.891 -15.468 1.00 88.56 99 ASP A CA 1
ATOM 722 C C . ASP A 1 99 ? 12.143 -16.603 -14.292 1.00 88.56 99 ASP A C 1
ATOM 724 O O . ASP A 1 99 ? 12.289 -15.436 -13.918 1.00 88.56 99 ASP A O 1
ATOM 728 N N . PRO A 1 100 ? 12.743 -17.631 -13.657 1.00 86.38 100 PRO A N 1
ATOM 729 C CA . PRO A 1 100 ? 13.595 -17.464 -12.479 1.00 86.38 100 PRO A CA 1
ATOM 730 C C . PRO A 1 100 ? 14.998 -16.925 -12.793 1.00 86.38 100 PRO A C 1
ATOM 732 O O . PRO A 1 100 ? 15.688 -16.502 -11.870 1.00 86.38 100 PRO A O 1
ATOM 735 N N . ASP A 1 101 ? 15.414 -16.902 -14.064 1.00 87.81 101 ASP A N 1
ATOM 736 C CA . ASP A 1 101 ? 16.674 -16.269 -14.477 1.00 87.81 101 ASP A CA 1
ATOM 737 C C . ASP A 1 101 ? 16.505 -14.740 -14.620 1.00 87.81 101 ASP A C 1
ATOM 739 O O . ASP A 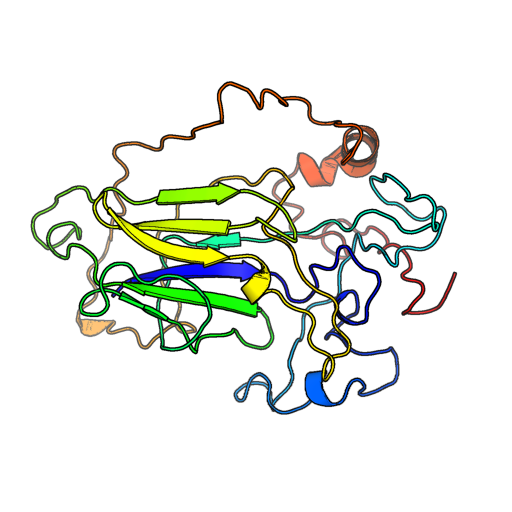1 101 ? 17.479 -13.984 -14.612 1.00 87.81 101 ASP A O 1
ATOM 743 N N . VAL A 1 102 ? 15.253 -14.276 -14.737 1.00 85.19 102 VAL A N 1
ATOM 744 C CA . VAL A 1 102 ? 14.872 -12.865 -14.913 1.00 85.19 102 VAL A CA 1
ATOM 745 C C . VAL A 1 102 ? 14.217 -12.277 -13.662 1.00 85.19 102 VAL A C 1
ATOM 747 O O . VAL A 1 102 ? 14.396 -11.086 -13.405 1.00 85.19 102 VAL A O 1
ATOM 750 N N . THR A 1 103 ? 13.449 -13.072 -12.908 1.00 86.31 103 THR A N 1
ATOM 751 C CA . THR A 1 103 ? 12.609 -12.626 -11.783 1.00 86.31 103 THR A CA 1
ATOM 752 C C . THR A 1 103 ? 12.840 -13.463 -10.519 1.00 86.31 103 THR A C 1
ATOM 754 O O . THR A 1 103 ? 12.768 -14.687 -10.558 1.00 86.31 103 THR A O 1
ATOM 757 N N . VAL A 1 104 ? 13.023 -12.803 -9.374 1.00 83.50 104 VAL A N 1
ATOM 758 C CA . VAL A 1 104 ? 13.113 -13.403 -8.027 1.00 83.50 104 VAL A CA 1
ATOM 759 C C . VAL A 1 104 ? 12.113 -12.727 -7.073 1.00 83.50 104 VAL A C 1
ATOM 761 O O . VAL A 1 104 ? 11.471 -11.749 -7.449 1.00 83.50 104 VAL A O 1
ATOM 764 N N . LEU A 1 105 ? 11.918 -13.241 -5.855 1.00 79.19 105 LEU A N 1
ATOM 765 C CA . LEU A 1 105 ? 10.980 -12.649 -4.876 1.00 79.19 105 LEU A CA 1
ATOM 766 C C . LEU A 1 105 ? 11.643 -11.493 -4.078 1.00 79.19 105 LEU A C 1
ATOM 768 O O . LEU A 1 105 ? 12.727 -11.060 -4.458 1.00 79.19 105 LEU A O 1
ATOM 772 N N . ASN A 1 106 ? 11.036 -10.962 -2.996 1.00 78.50 106 ASN A N 1
ATOM 773 C CA . ASN A 1 106 ? 11.573 -9.827 -2.208 1.00 78.50 106 ASN A CA 1
ATOM 774 C C . ASN A 1 106 ? 11.514 -9.878 -0.630 1.00 78.50 106 ASN A C 1
ATOM 776 O O . ASN A 1 106 ? 10.432 -9.877 -0.053 1.00 78.50 106 ASN A O 1
ATOM 780 N N . SER A 1 107 ? 12.671 -9.837 0.073 1.00 77.06 107 SER A N 1
ATOM 781 C CA . SER A 1 107 ? 12.918 -10.043 1.540 1.00 77.06 107 SER A CA 1
ATOM 782 C C . SER A 1 107 ? 12.780 -8.884 2.542 1.00 77.06 107 SER A C 1
ATOM 784 O O . SER A 1 107 ? 12.578 -9.120 3.726 1.00 77.06 107 SER A O 1
ATOM 786 N N . TYR A 1 108 ? 12.954 -7.607 2.209 1.00 78.38 108 TYR A N 1
ATOM 787 C CA . TYR A 1 108 ? 12.157 -6.944 1.191 1.00 78.38 108 TYR A CA 1
ATOM 788 C C . TYR A 1 108 ? 10.664 -6.934 1.590 1.00 78.38 108 TYR A C 1
ATOM 790 O O . TYR A 1 108 ? 9.821 -6.679 0.740 1.00 78.38 108 TYR A O 1
ATOM 798 N N . HIS A 1 109 ? 10.354 -7.261 2.857 1.00 77.75 109 HIS A N 1
ATOM 799 C CA . HIS A 1 109 ? 9.012 -7.426 3.427 1.00 77.75 109 HIS A CA 1
ATOM 800 C C . HIS A 1 109 ? 8.432 -6.134 4.021 1.00 77.75 109 HIS A C 1
ATOM 802 O O . HIS A 1 109 ? 7.271 -6.106 4.437 1.00 77.75 109 HIS A O 1
ATOM 808 N N . GLY A 1 110 ? 9.227 -5.063 4.060 1.00 80.88 110 GLY A N 1
ATOM 809 C CA . GLY A 1 110 ? 8.850 -3.787 4.651 1.00 80.88 110 GLY A CA 1
ATOM 810 C C . GLY A 1 110 ? 9.817 -3.315 5.732 1.00 80.88 110 GLY A C 1
ATOM 811 O O . GLY A 1 110 ? 10.887 -3.880 5.947 1.00 80.88 110 GLY A O 1
ATOM 812 N N . GLY A 1 111 ? 9.409 -2.252 6.406 1.00 85.75 111 GLY A N 1
ATOM 813 C CA . GLY A 1 111 ? 10.063 -1.631 7.557 1.00 85.75 111 GLY A CA 1
ATOM 814 C C . GLY A 1 111 ? 9.012 -0.809 8.299 1.00 85.75 111 GLY A C 1
ATOM 815 O O . GLY A 1 111 ? 7.903 -0.689 7.797 1.00 85.75 111 GLY A O 1
ATOM 816 N N . ALA A 1 112 ? 9.307 -0.192 9.440 1.00 89.00 112 ALA A N 1
ATOM 817 C CA . ALA A 1 112 ? 8.307 0.271 10.415 1.00 89.00 112 ALA A CA 1
ATOM 818 C C . ALA A 1 112 ? 7.181 1.198 9.878 1.00 89.00 112 ALA A C 1
ATOM 820 O O . ALA A 1 112 ? 6.167 1.396 10.547 1.00 89.00 112 ALA A O 1
ATOM 821 N N . TYR A 1 113 ? 7.308 1.756 8.673 1.00 86.88 113 TYR A N 1
ATOM 822 C CA . TYR A 1 113 ? 6.298 2.584 8.007 1.00 86.88 113 TYR A CA 1
ATOM 823 C C . TYR A 1 113 ? 5.517 1.897 6.863 1.00 86.88 113 TYR A C 1
ATOM 825 O O . TYR A 1 113 ? 4.512 2.450 6.425 1.00 86.88 113 TYR A O 1
ATOM 833 N N . GLN A 1 114 ? 5.910 0.708 6.391 1.00 82.06 114 GLN A N 1
ATOM 834 C CA . GLN A 1 114 ? 5.240 -0.032 5.309 1.00 82.06 114 GLN A CA 1
ATOM 835 C C . GLN A 1 114 ? 5.413 -1.555 5.430 1.00 82.06 114 GLN A C 1
ATOM 837 O O . GLN A 1 114 ? 6.506 -2.020 5.735 1.00 82.06 114 GLN A O 1
ATOM 842 N N . GLN A 1 115 ? 4.383 -2.336 5.093 1.00 80.12 115 GLN A N 1
ATOM 843 C CA . GLN A 1 115 ? 4.523 -3.772 4.834 1.00 80.12 115 GLN A CA 1
ATOM 844 C C . GLN A 1 115 ? 4.379 -4.014 3.330 1.00 80.12 115 GLN A C 1
ATOM 846 O O . GLN A 1 115 ? 3.599 -3.345 2.657 1.00 80.12 115 GLN A O 1
ATOM 851 N N . THR A 1 116 ? 5.140 -4.944 2.764 1.00 82.69 116 THR A N 1
ATOM 852 C CA . THR A 1 116 ? 5.098 -5.185 1.318 1.00 82.69 116 THR A CA 1
ATOM 853 C C . THR A 1 116 ? 5.379 -6.646 0.998 1.00 82.69 116 THR A C 1
ATOM 855 O O . THR A 1 116 ? 6.160 -7.312 1.673 1.00 82.69 116 THR A O 1
ATOM 858 N N . THR A 1 117 ? 4.739 -7.159 -0.048 1.00 81.06 117 THR A N 1
ATOM 859 C CA . THR A 1 117 ? 5.218 -8.359 -0.740 1.00 81.06 117 THR A CA 1
ATOM 860 C C . THR A 1 117 ? 5.648 -7.939 -2.129 1.00 81.06 117 THR A C 1
ATOM 862 O O . THR A 1 117 ? 4.927 -7.210 -2.808 1.00 81.06 117 THR A O 1
ATOM 865 N N . SER A 1 118 ? 6.825 -8.376 -2.565 1.00 82.50 118 SER A N 1
ATOM 866 C CA . SER A 1 118 ? 7.375 -7.954 -3.852 1.00 82.50 118 SER A CA 1
ATOM 867 C C . SER A 1 118 ? 8.079 -9.082 -4.606 1.00 82.50 118 SER A C 1
ATOM 869 O O . SER A 1 118 ? 8.425 -10.120 -4.041 1.00 82.50 118 SER A O 1
ATOM 871 N N . GLY A 1 119 ? 8.327 -8.835 -5.889 1.00 80.81 119 GLY A N 1
ATOM 872 C CA . GLY A 1 119 ? 9.285 -9.556 -6.715 1.00 80.81 119 GLY A CA 1
ATOM 873 C C . GLY A 1 119 ? 10.212 -8.575 -7.428 1.00 80.81 119 GLY A C 1
ATOM 874 O O . GLY A 1 119 ? 9.795 -7.483 -7.813 1.00 80.81 119 GLY A O 1
ATOM 875 N N . LEU A 1 120 ? 11.476 -8.949 -7.605 1.00 84.38 120 LEU A N 1
ATOM 876 C CA . LEU A 1 120 ? 12.430 -8.219 -8.435 1.00 84.38 120 LEU A CA 1
ATOM 877 C C . LEU A 1 120 ? 12.484 -8.837 -9.825 1.00 84.38 120 LEU A C 1
ATOM 879 O O . LEU A 1 120 ? 12.589 -10.050 -9.939 1.00 84.38 120 LEU A O 1
ATOM 883 N N . SER A 1 121 ? 12.509 -8.014 -10.868 1.00 85.31 121 SER A N 1
ATOM 884 C CA . SER A 1 121 ? 12.730 -8.447 -12.247 1.00 85.31 121 SER A CA 1
ATOM 885 C C . SER A 1 121 ? 13.822 -7.621 -12.912 1.00 85.31 121 SER A C 1
ATOM 887 O O . SER A 1 121 ? 13.936 -6.405 -12.720 1.00 85.31 121 SER A O 1
ATOM 889 N N . LEU A 1 122 ? 14.592 -8.250 -13.793 1.00 84.94 122 LEU A N 1
ATOM 890 C CA . LEU A 1 122 ? 15.274 -7.514 -14.850 1.00 84.94 122 LEU A CA 1
ATOM 891 C C . LEU A 1 122 ? 14.228 -6.896 -15.793 1.00 84.94 122 LEU A C 1
ATOM 893 O O . LEU A 1 122 ? 13.186 -7.488 -16.083 1.00 84.94 122 LEU A O 1
ATOM 897 N N . THR A 1 123 ? 14.503 -5.674 -16.230 1.00 87.19 123 THR A N 1
ATOM 898 C CA . THR A 1 123 ? 13.699 -4.893 -17.177 1.00 87.19 123 THR A CA 1
ATOM 899 C C . THR A 1 123 ? 14.524 -4.623 -18.426 1.00 87.19 123 THR A C 1
ATOM 901 O O . THR A 1 123 ? 15.749 -4.775 -18.404 1.00 87.19 123 THR A O 1
ATOM 904 N N . ASP A 1 124 ? 13.882 -4.236 -19.527 1.00 87.81 124 ASP A N 1
ATOM 905 C CA . ASP A 1 124 ? 14.621 -3.917 -20.749 1.00 87.81 124 ASP A CA 1
ATOM 906 C C . ASP A 1 124 ? 15.444 -2.633 -20.554 1.00 87.81 124 ASP A C 1
ATOM 908 O O . ASP A 1 124 ? 14.899 -1.528 -20.516 1.00 87.81 124 ASP A O 1
ATOM 912 N N . GLN A 1 125 ? 16.761 -2.794 -20.398 1.00 86.19 125 GLN A N 1
ATOM 913 C CA . GLN A 1 125 ? 17.678 -1.675 -20.172 1.00 86.19 125 GLN A CA 1
ATOM 914 C C . GLN A 1 125 ? 17.743 -0.750 -21.397 1.00 86.19 125 GLN A C 1
ATOM 916 O O . GLN A 1 125 ? 17.937 0.449 -21.245 1.00 86.19 125 GLN A O 1
ATOM 921 N N . ALA A 1 126 ? 17.464 -1.253 -22.608 1.00 87.75 126 ALA A N 1
ATOM 922 C CA . ALA A 1 126 ? 17.449 -0.430 -23.815 1.00 87.75 126 ALA A CA 1
ATOM 923 C C . ALA A 1 126 ? 16.350 0.656 -23.793 1.00 87.75 126 ALA A C 1
ATOM 925 O O . ALA A 1 126 ? 16.430 1.625 -24.551 1.00 87.75 126 ALA A O 1
ATOM 926 N N . CYS A 1 127 ? 15.335 0.510 -22.932 1.00 88.94 127 CYS A N 1
ATOM 927 C CA . CYS A 1 127 ? 14.214 1.443 -22.801 1.00 88.94 127 CYS A CA 1
ATOM 928 C C . CYS A 1 127 ? 14.400 2.483 -21.677 1.00 88.94 127 CYS A C 1
ATOM 930 O O . CYS A 1 127 ? 13.442 3.162 -21.310 1.00 88.94 127 CYS A O 1
ATOM 932 N N . TYR A 1 128 ? 15.610 2.622 -21.126 1.00 86.69 128 TYR A N 1
ATOM 933 C CA . TYR A 1 128 ? 15.971 3.758 -20.273 1.00 86.69 128 TYR A CA 1
ATOM 934 C C . TYR A 1 128 ? 16.378 4.961 -21.139 1.00 86.69 128 TYR A C 1
ATOM 936 O O . TYR A 1 128 ? 16.834 4.806 -22.274 1.00 86.69 128 TYR A O 1
ATOM 944 N N . GLU A 1 129 ? 16.186 6.173 -20.607 1.00 85.38 129 GLU A N 1
ATOM 945 C CA . GLU A 1 129 ? 16.330 7.444 -21.341 1.00 85.38 129 GLU A CA 1
ATOM 946 C C . GLU A 1 129 ? 17.697 7.611 -22.026 1.00 85.38 129 GLU A C 1
ATOM 948 O O . GLU A 1 129 ? 17.763 8.114 -23.146 1.00 85.38 129 GLU A O 1
ATOM 953 N N . LEU A 1 130 ? 18.773 7.173 -21.365 1.00 85.12 130 LEU A N 1
ATOM 954 C CA . LEU A 1 130 ? 20.156 7.362 -21.817 1.00 85.12 130 LEU A CA 1
ATOM 955 C C . LEU A 1 130 ? 20.697 6.206 -22.681 1.00 85.12 130 LEU A C 1
ATOM 957 O O . LEU A 1 130 ? 21.837 6.284 -23.138 1.00 85.12 130 LEU A O 1
ATOM 961 N N . ASP A 1 131 ? 19.899 5.157 -22.908 1.00 86.62 131 ASP A N 1
ATOM 962 C CA . ASP A 1 131 ? 20.280 3.973 -23.682 1.00 86.62 131 ASP A CA 1
ATOM 963 C C . ASP A 1 131 ? 19.760 4.052 -25.132 1.00 86.62 131 ASP A C 1
ATOM 965 O O . ASP A 1 131 ? 20.235 4.862 -25.927 1.00 86.62 131 ASP A O 1
ATOM 969 N N . SER A 1 132 ? 18.806 3.198 -25.529 1.00 83.75 132 SER A N 1
ATOM 970 C CA . SER A 1 132 ? 18.282 3.149 -26.909 1.00 83.75 132 SER A CA 1
ATOM 971 C C . SER A 1 132 ? 16.948 3.882 -27.092 1.00 83.75 132 SER A C 1
ATOM 973 O O . SER A 1 132 ? 16.473 3.991 -28.222 1.00 83.75 132 SER A O 1
ATOM 975 N N . GLY A 1 133 ? 16.335 4.377 -26.010 1.00 78.12 133 GLY A N 1
ATOM 976 C CA . GLY A 1 133 ? 15.123 5.201 -26.061 1.00 78.12 133 GLY A CA 1
ATOM 977 C C . GLY A 1 133 ? 13.854 4.473 -26.527 1.00 78.12 133 GLY A C 1
ATOM 978 O O . GLY A 1 133 ? 13.005 5.088 -27.173 1.00 78.12 133 GLY A O 1
ATOM 979 N N . CYS A 1 134 ? 13.715 3.172 -26.248 1.00 89.56 134 CYS A N 1
ATOM 980 C CA . CYS A 1 134 ? 12.472 2.435 -26.517 1.00 89.56 134 CYS A CA 1
ATOM 981 C C . CYS A 1 134 ? 11.410 2.595 -25.413 1.00 89.56 134 CYS A C 1
ATOM 983 O O . CYS A 1 134 ? 11.693 3.068 -24.317 1.00 89.56 134 CYS A O 1
ATOM 985 N N . TYR A 1 135 ? 10.177 2.160 -25.697 1.00 90.56 135 TYR A N 1
ATOM 986 C CA . TYR A 1 135 ? 9.094 2.071 -24.712 1.00 90.56 135 TYR A CA 1
ATOM 987 C C . TYR A 1 135 ? 8.878 0.619 -24.273 1.00 90.56 135 TYR A C 1
ATOM 989 O O . TYR A 1 135 ? 8.503 -0.232 -25.082 1.00 90.56 135 TYR A O 1
ATOM 997 N N . GLY A 1 136 ? 9.063 0.344 -22.981 1.00 90.94 136 GLY A N 1
ATOM 998 C CA . GLY A 1 136 ? 8.680 -0.931 -22.374 1.00 90.94 136 GLY A CA 1
ATOM 999 C C . GLY A 1 136 ? 7.193 -0.954 -22.003 1.00 90.94 136 GLY A C 1
ATOM 1000 O O . GLY A 1 136 ? 6.651 0.040 -21.522 1.00 90.94 136 GLY A O 1
ATOM 1001 N N . VAL A 1 137 ? 6.524 -2.093 -22.206 1.00 93.25 137 VAL A N 1
ATOM 1002 C CA . VAL A 1 137 ? 5.132 -2.292 -21.769 1.00 93.25 137 VAL A CA 1
ATOM 1003 C C . VAL A 1 137 ? 5.119 -2.886 -20.367 1.00 93.25 137 VAL A C 1
ATOM 1005 O O . VAL A 1 137 ? 5.527 -4.033 -20.179 1.00 93.25 137 VAL A O 1
ATOM 1008 N N . TYR A 1 138 ? 4.602 -2.120 -19.412 1.00 93.38 138 TYR A N 1
ATOM 1009 C CA . TYR A 1 138 ? 4.478 -2.509 -18.011 1.00 93.38 138 TYR A CA 1
ATOM 1010 C C . TYR A 1 138 ? 3.025 -2.411 -17.545 1.00 93.38 138 TYR A C 1
ATOM 1012 O O . TYR A 1 138 ? 2.228 -1.671 -18.124 1.00 93.38 138 TYR A O 1
ATOM 1020 N N . GLY A 1 139 ? 2.672 -3.161 -16.505 1.00 93.94 139 GLY A N 1
ATOM 1021 C CA . GLY A 1 139 ? 1.322 -3.150 -15.950 1.00 93.94 139 GLY A CA 1
ATOM 1022 C C . GLY A 1 139 ? 1.122 -4.204 -14.873 1.00 93.94 139 GLY A C 1
ATOM 1023 O O . GLY A 1 139 ? 2.034 -4.963 -14.550 1.00 93.94 139 GLY A O 1
ATOM 1024 N N . PHE A 1 140 ? -0.104 -4.285 -14.370 1.00 93.94 140 PHE A N 1
ATOM 1025 C CA . PHE A 1 140 ? -0.577 -5.406 -13.571 1.00 93.94 140 PHE A CA 1
ATOM 1026 C C . PHE A 1 140 ? -2.025 -5.750 -13.936 1.00 93.94 140 PHE A C 1
ATOM 1028 O O . PHE A 1 140 ? -2.784 -4.909 -14.420 1.00 93.94 140 PHE A O 1
ATOM 1035 N N . GLU A 1 141 ? -2.400 -6.996 -13.686 1.00 93.12 141 GLU A N 1
ATOM 1036 C CA . GLU A 1 141 ? -3.773 -7.498 -13.671 1.00 93.12 141 GLU A CA 1
ATOM 1037 C C . GLU A 1 141 ? -4.059 -8.011 -12.259 1.00 93.12 141 GLU A C 1
ATOM 1039 O O . GLU A 1 141 ? -3.175 -8.605 -11.646 1.00 93.12 141 GLU A O 1
ATOM 1044 N N . TYR A 1 142 ? -5.260 -7.798 -11.719 1.00 91.62 142 TYR A N 1
ATOM 1045 C CA . TYR A 1 142 ? -5.602 -8.311 -10.394 1.00 91.62 142 TYR A CA 1
ATOM 1046 C C . TYR A 1 142 ? -7.069 -8.713 -10.270 1.00 91.62 142 TYR A C 1
ATOM 1048 O O . TYR A 1 142 ? -7.943 -8.177 -10.952 1.00 91.62 142 TYR A O 1
ATOM 1056 N N . THR A 1 143 ? -7.324 -9.660 -9.369 1.00 91.50 143 THR A N 1
ATOM 1057 C CA . THR A 1 143 ? -8.659 -10.055 -8.912 1.00 91.50 143 THR A CA 1
ATOM 1058 C C . THR A 1 143 ? -8.738 -9.827 -7.400 1.00 91.50 143 THR A C 1
ATOM 1060 O O . THR A 1 143 ? -7.929 -10.406 -6.673 1.00 91.50 143 THR A O 1
ATOM 1063 N N . PRO A 1 144 ? -9.672 -8.990 -6.911 1.00 89.00 144 PRO A N 1
ATOM 1064 C CA . PRO A 1 144 ? -9.848 -8.738 -5.482 1.00 89.00 144 PRO A CA 1
ATOM 1065 C C . PRO A 1 144 ? -10.294 -9.959 -4.666 1.00 89.00 144 PRO A C 1
ATOM 1067 O O . PRO A 1 144 ? -10.992 -10.829 -5.182 1.00 89.00 144 PRO A O 1
ATOM 1070 N N . GLY A 1 145 ? -10.011 -9.956 -3.358 1.00 86.25 145 GLY A N 1
ATOM 1071 C CA . GLY A 1 145 ? -10.602 -10.890 -2.387 1.00 86.25 145 GLY A CA 1
ATOM 1072 C C . GLY A 1 145 ? -9.615 -11.711 -1.550 1.00 86.25 145 GLY A C 1
ATOM 1073 O O . GLY A 1 145 ? -8.399 -11.533 -1.634 1.00 86.25 145 GLY A O 1
ATOM 1074 N N . PHE A 1 146 ? -10.176 -12.578 -0.699 1.00 78.50 146 PHE A N 1
ATOM 1075 C CA . PHE A 1 146 ? -9.450 -13.417 0.267 1.00 78.50 146 PHE A CA 1
ATOM 1076 C C . PHE A 1 146 ? -9.037 -14.787 -0.288 1.00 78.50 146 PHE A C 1
ATOM 1078 O O . PHE A 1 146 ? -7.911 -15.214 -0.052 1.00 78.50 146 PHE A O 1
ATOM 1085 N N . ASP A 1 147 ? -9.923 -15.480 -1.008 1.00 79.12 147 ASP A N 1
ATOM 1086 C CA . ASP A 1 147 ? -9.722 -16.900 -1.342 1.00 79.12 147 ASP A CA 1
ATOM 1087 C C . ASP A 1 147 ? -8.992 -17.087 -2.683 1.00 79.12 147 ASP A C 1
ATOM 1089 O O . ASP A 1 147 ? -7.871 -17.589 -2.713 1.00 79.12 147 ASP A O 1
ATOM 1093 N N . ASP A 1 148 ? -9.596 -16.609 -3.776 1.00 85.81 148 ASP A N 1
ATOM 1094 C CA . ASP A 1 148 ? -9.072 -16.710 -5.151 1.00 85.81 148 ASP A CA 1
ATOM 1095 C C . ASP A 1 148 ? -8.436 -15.392 -5.652 1.00 85.81 148 ASP A C 1
ATOM 1097 O O . ASP A 1 148 ? -8.292 -15.160 -6.856 1.00 85.81 148 ASP A O 1
ATOM 1101 N N . GLY A 1 149 ? -8.094 -14.482 -4.733 1.00 89.06 149 GLY A N 1
ATOM 1102 C CA . GLY A 1 149 ? -7.518 -13.183 -5.074 1.00 89.06 149 GLY A CA 1
ATOM 1103 C C . GLY A 1 149 ? -6.086 -13.315 -5.600 1.00 89.06 149 GLY A C 1
ATOM 1104 O O . GLY A 1 149 ? -5.289 -14.087 -5.070 1.00 89.06 149 GLY A O 1
ATOM 1105 N N . TYR A 1 150 ? -5.714 -12.531 -6.611 1.00 90.62 150 TYR A N 1
ATOM 1106 C CA . TYR A 1 150 ? -4.335 -12.494 -7.116 1.00 90.62 150 TYR A CA 1
ATOM 1107 C C . TYR A 1 150 ? -3.970 -11.140 -7.723 1.00 90.62 150 TYR A C 1
ATOM 1109 O O . TYR A 1 150 ? -4.847 -10.363 -8.098 1.00 90.62 150 TYR A O 1
ATOM 1117 N N . ILE A 1 151 ? -2.668 -10.892 -7.877 1.00 92.00 151 ILE A N 1
ATOM 1118 C CA . ILE A 1 151 ? -2.098 -9.813 -8.694 1.00 92.00 151 ILE A CA 1
ATOM 1119 C C . ILE A 1 151 ? -1.007 -10.426 -9.574 1.00 92.00 151 ILE A C 1
ATOM 1121 O O . ILE A 1 151 ? -0.146 -11.141 -9.070 1.00 92.00 151 ILE A O 1
ATOM 1125 N N . THR A 1 152 ? -1.023 -10.153 -10.876 1.00 92.62 152 THR A N 1
ATOM 1126 C CA . THR A 1 152 ? 0.022 -10.540 -11.833 1.00 92.62 152 THR A CA 1
ATOM 1127 C C . THR A 1 152 ? 0.660 -9.296 -12.427 1.00 92.62 152 THR A C 1
ATOM 1129 O O . THR A 1 152 ? -0.026 -8.506 -13.072 1.00 92.62 152 THR A O 1
ATOM 1132 N N . TRP A 1 153 ? 1.973 -9.142 -12.268 1.00 92.88 153 TRP A N 1
ATOM 1133 C CA . TRP A 1 153 ? 2.741 -8.047 -12.861 1.00 92.88 153 TRP A CA 1
ATOM 1134 C C . TRP A 1 153 ? 3.275 -8.412 -14.242 1.00 92.88 153 TRP A C 1
ATOM 1136 O O . TRP A 1 153 ? 3.611 -9.566 -14.533 1.00 92.88 153 TRP A O 1
ATOM 1146 N N . ILE A 1 154 ? 3.365 -7.387 -15.084 1.00 93.06 154 ILE A N 1
ATOM 1147 C CA . ILE A 1 154 ? 3.786 -7.453 -16.477 1.00 93.06 154 ILE A CA 1
ATOM 1148 C C . ILE A 1 154 ? 5.027 -6.576 -16.659 1.00 93.06 154 ILE A C 1
ATOM 1150 O O . ILE A 1 154 ? 4.998 -5.381 -16.365 1.00 93.06 154 ILE A O 1
ATOM 1154 N N . SER A 1 155 ? 6.090 -7.166 -17.205 1.00 90.69 155 SER A N 1
ATOM 1155 C CA . SER A 1 155 ? 7.329 -6.496 -17.612 1.00 90.69 155 SER A CA 1
ATOM 1156 C C . SER A 1 155 ? 7.599 -6.780 -19.084 1.00 90.69 155 SER A C 1
ATOM 1158 O O . SER A 1 155 ? 7.479 -7.925 -19.526 1.00 90.69 155 SER A O 1
ATOM 1160 N N . SER A 1 156 ? 7.937 -5.754 -19.865 1.00 88.75 156 SER A N 1
ATOM 1161 C CA . SER A 1 156 ? 8.189 -5.864 -21.313 1.00 88.75 156 SER A CA 1
ATOM 1162 C C . SER A 1 156 ? 7.113 -6.672 -22.070 1.00 88.75 156 SER A C 1
ATOM 1164 O O . SER A 1 156 ? 7.414 -7.481 -22.949 1.00 88.75 156 SER A O 1
ATOM 1166 N N . GLY A 1 157 ? 5.841 -6.484 -21.699 1.00 92.25 157 GLY A N 1
ATOM 1167 C CA . GLY A 1 157 ? 4.685 -7.169 -22.290 1.00 92.25 157 GLY A CA 1
ATOM 1168 C C . GLY A 1 157 ? 4.508 -8.646 -21.905 1.00 92.25 157 GLY A C 1
ATOM 1169 O O . GLY A 1 157 ? 3.680 -9.325 -22.511 1.00 92.25 157 GLY A O 1
ATOM 1170 N N . LYS A 1 158 ? 5.253 -9.161 -20.919 1.00 92.56 158 LYS A N 1
ATOM 1171 C CA . LYS A 1 158 ? 5.167 -10.545 -20.420 1.00 92.56 158 LYS A CA 1
ATOM 1172 C C . LYS A 1 158 ? 4.811 -10.572 -18.936 1.00 92.56 158 LYS A C 1
ATOM 1174 O O . LYS A 1 158 ? 5.327 -9.763 -18.172 1.00 92.56 158 LYS A O 1
ATOM 1179 N N . ALA A 1 159 ? 3.985 -11.530 -18.518 1.00 93.12 159 ALA A N 1
ATOM 1180 C CA . ALA A 1 159 ? 3.800 -11.822 -17.098 1.00 93.12 159 ALA A CA 1
ATOM 1181 C C . ALA A 1 159 ? 5.126 -12.309 -16.488 1.00 93.12 159 ALA A C 1
ATOM 1183 O O . ALA A 1 159 ? 5.781 -13.177 -17.067 1.00 93.12 159 ALA A O 1
ATOM 1184 N N . VAL A 1 160 ? 5.509 -11.746 -15.342 1.00 91.00 160 VAL A N 1
ATOM 1185 C CA . VAL A 1 160 ? 6.789 -12.030 -14.660 1.00 91.00 160 VAL A CA 1
ATOM 1186 C C . VAL A 1 160 ? 6.595 -12.639 -13.276 1.00 91.00 160 VAL A C 1
ATOM 1188 O O . VAL A 1 160 ? 7.266 -13.612 -12.927 1.00 91.00 160 VAL A O 1
ATOM 1191 N N . TRP A 1 161 ? 5.614 -12.138 -12.525 1.00 89.19 161 TRP A N 1
ATOM 1192 C CA . TRP A 1 161 ? 5.288 -12.600 -11.180 1.00 89.19 161 TRP A CA 1
ATOM 1193 C C . TRP A 1 161 ? 3.776 -12.552 -10.943 1.00 89.19 161 TRP A C 1
ATOM 1195 O O . TRP A 1 161 ? 3.135 -11.568 -11.3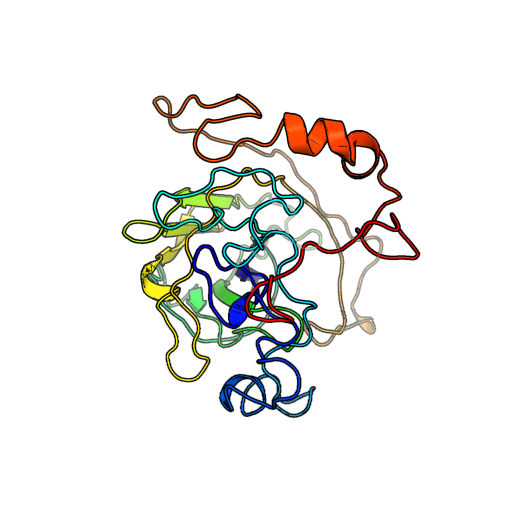08 1.00 89.19 161 TRP A O 1
ATOM 1205 N N . THR A 1 162 ? 3.218 -13.592 -10.318 1.00 89.38 162 THR A N 1
ATOM 1206 C CA . THR A 1 162 ? 1.850 -13.605 -9.774 1.00 89.38 162 THR A CA 1
ATOM 1207 C C . THR A 1 162 ? 1.890 -13.828 -8.267 1.00 89.38 162 THR A C 1
ATOM 1209 O O . THR A 1 162 ? 2.303 -14.898 -7.816 1.00 89.38 162 THR A O 1
ATOM 1212 N N . PHE A 1 163 ? 1.402 -12.862 -7.498 1.00 85.75 163 PHE A N 1
ATOM 1213 C CA . PHE A 1 163 ? 1.079 -12.995 -6.080 1.00 85.75 163 PHE A CA 1
ATOM 1214 C C . PHE A 1 163 ? -0.359 -13.502 -5.920 1.00 85.75 163 PHE A C 1
ATOM 1216 O O . PHE A 1 163 ? -1.238 -13.072 -6.660 1.00 85.75 163 PHE A O 1
ATOM 1223 N N . ASN A 1 164 ? -0.615 -14.385 -4.952 1.00 86.88 164 ASN A N 1
ATOM 1224 C CA . ASN A 1 164 ? -1.964 -14.875 -4.635 1.00 86.88 164 ASN A CA 1
ATOM 1225 C C . ASN A 1 164 ? -2.310 -14.507 -3.188 1.00 86.88 164 ASN A C 1
ATOM 1227 O O . ASN A 1 164 ? -1.415 -14.440 -2.347 1.00 86.88 164 ASN A O 1
ATOM 1231 N N . SER A 1 165 ? -3.595 -14.338 -2.882 1.00 83.19 165 SER A N 1
ATOM 1232 C CA . SER A 1 165 ? -4.119 -13.944 -1.566 1.00 83.19 165 SER A CA 1
ATOM 1233 C C . SER A 1 165 ? -3.706 -14.877 -0.424 1.00 83.19 165 SER A C 1
ATOM 1235 O O . SER A 1 165 ? -3.558 -14.422 0.704 1.00 83.19 165 SER A O 1
ATOM 1237 N N . GLY A 1 166 ? -3.401 -16.149 -0.703 1.00 81.19 166 GLY A N 1
ATOM 1238 C CA . GLY A 1 166 ? -2.782 -17.062 0.267 1.00 81.19 166 GLY A CA 1
ATOM 1239 C C . GLY A 1 166 ? -1.417 -16.595 0.806 1.00 81.19 166 GLY A C 1
ATOM 1240 O O . GLY A 1 166 ? -0.968 -17.093 1.833 1.00 81.19 166 GLY A O 1
ATOM 1241 N N . GLY A 1 167 ? -0.764 -15.626 0.153 1.00 79.81 167 GLY A N 1
ATOM 1242 C CA . GLY A 1 167 ? 0.412 -14.924 0.674 1.00 79.81 167 GLY A CA 1
ATOM 1243 C C . GLY A 1 167 ? 0.104 -13.833 1.708 1.00 79.81 167 GLY A C 1
ATOM 1244 O O . GLY A 1 167 ? 1.024 -13.310 2.323 1.00 79.81 167 GLY A O 1
ATOM 1245 N N . LEU A 1 168 ? -1.176 -13.519 1.921 1.00 82.00 168 LEU A N 1
ATOM 1246 C CA . LEU A 1 168 ? -1.705 -12.629 2.959 1.00 82.00 168 LEU A CA 1
ATOM 1247 C C . LEU A 1 168 ? -2.417 -13.429 4.068 1.00 82.00 168 LEU A C 1
ATOM 1249 O O . LEU A 1 168 ? -3.417 -12.981 4.632 1.00 82.00 168 LEU A O 1
ATOM 1253 N N . ALA A 1 169 ? -1.937 -14.643 4.349 1.00 83.69 169 ALA A N 1
ATOM 1254 C CA . ALA A 1 169 ? -2.470 -15.505 5.401 1.00 83.69 169 ALA A CA 1
ATOM 1255 C C . ALA A 1 169 ? -2.391 -14.842 6.799 1.00 83.69 169 ALA A C 1
ATOM 1257 O O . ALA A 1 169 ? -1.587 -13.929 6.996 1.00 83.69 169 ALA A O 1
ATOM 1258 N N . PRO A 1 170 ? -3.198 -15.291 7.783 1.00 86.25 170 PRO A N 1
ATOM 1259 C CA . PRO A 1 170 ? -3.106 -14.795 9.155 1.00 86.25 170 PRO A CA 1
ATOM 1260 C C . PRO A 1 170 ? -1.726 -15.058 9.767 1.00 86.25 170 PRO A C 1
ATOM 1262 O O . PRO A 1 170 ? -1.157 -16.133 9.570 1.00 86.25 170 PRO A O 1
ATOM 1265 N N . ASP A 1 171 ? -1.253 -14.126 10.589 1.00 87.31 171 ASP A N 1
ATOM 1266 C CA . ASP A 1 171 ? -0.068 -14.293 11.428 1.00 87.31 171 ASP A CA 1
ATOM 1267 C C . ASP A 1 171 ? -0.493 -14.356 12.900 1.00 87.31 171 ASP A C 1
ATOM 1269 O O . ASP A 1 171 ? -0.978 -13.387 13.488 1.00 87.31 171 ASP A O 1
ATOM 1273 N N . THR A 1 172 ? -0.325 -15.531 13.505 1.00 91.56 172 THR A N 1
ATOM 1274 C CA . THR A 1 172 ? -0.703 -15.775 14.899 1.00 91.56 172 THR A CA 1
ATOM 1275 C C . THR A 1 172 ? 0.264 -15.165 15.907 1.00 91.56 172 THR A C 1
ATOM 1277 O O . THR A 1 172 ? -0.156 -14.897 17.029 1.00 91.56 172 THR A O 1
ATOM 1280 N N . GLU A 1 173 ? 1.528 -14.931 15.542 1.00 91.19 173 GLU A N 1
ATOM 1281 C CA . GLU A 1 173 ? 2.523 -14.346 16.452 1.00 91.19 173 GLU A CA 1
ATOM 1282 C C . GLU A 1 173 ? 2.287 -12.844 16.639 1.00 91.19 173 GLU A C 1
ATOM 1284 O O . GLU A 1 173 ? 2.509 -12.308 17.727 1.00 91.19 173 GLU A O 1
ATOM 1289 N N . THR A 1 174 ? 1.792 -12.176 15.594 1.00 89.56 174 THR A N 1
ATOM 1290 C CA . THR A 1 174 ? 1.353 -10.772 15.621 1.00 89.56 174 THR A CA 1
ATOM 1291 C C . THR A 1 174 ? -0.157 -10.611 15.821 1.00 89.56 174 THR A C 1
ATOM 1293 O O . THR A 1 174 ? -0.655 -9.496 15.730 1.00 89.56 174 THR A O 1
ATOM 1296 N N . GLU A 1 175 ? -0.893 -11.685 16.140 1.00 93.12 175 GLU A N 1
ATOM 1297 C CA . GLU A 1 175 ? -2.352 -11.685 16.375 1.00 93.12 175 GLU A CA 1
ATOM 1298 C C . GLU A 1 175 ? -3.172 -11.012 15.239 1.00 93.12 175 GLU A C 1
ATOM 1300 O O . GLU A 1 175 ? -4.239 -10.432 15.467 1.00 93.12 175 GLU A O 1
ATOM 1305 N N . ILE A 1 176 ? -2.676 -11.093 14.000 1.00 89.12 176 ILE A N 1
ATOM 1306 C CA . ILE A 1 176 ? -3.216 -10.431 12.806 1.00 89.12 176 ILE A CA 1
ATOM 1307 C C . ILE A 1 176 ? -3.979 -11.430 11.925 1.00 89.12 176 ILE A C 1
ATOM 1309 O O . ILE A 1 176 ? -3.482 -12.499 11.571 1.00 89.12 176 ILE A O 1
ATOM 1313 N N . GLY A 1 177 ? -5.212 -11.072 11.548 1.00 87.81 177 GLY A N 1
ATOM 1314 C CA . GLY A 1 177 ? -6.027 -11.852 10.614 1.00 87.81 177 GLY A CA 1
ATOM 1315 C C . GLY A 1 177 ? -5.495 -11.809 9.178 1.00 87.81 177 GLY A C 1
ATOM 1316 O O . GLY A 1 177 ? -4.617 -11.014 8.855 1.00 87.81 177 GLY A O 1
ATOM 1317 N N . ALA A 1 178 ? -6.064 -12.631 8.291 1.00 85.50 178 ALA A N 1
ATOM 1318 C CA . ALA A 1 178 ? -5.731 -12.595 6.864 1.00 85.50 178 ALA A CA 1
ATOM 1319 C C . ALA A 1 178 ? -5.985 -11.202 6.259 1.00 85.50 178 ALA A C 1
ATOM 1321 O O . ALA A 1 178 ? -6.896 -10.487 6.691 1.00 85.50 178 ALA A O 1
ATOM 1322 N N . ARG A 1 179 ? -5.199 -10.815 5.248 1.00 85.06 179 ARG A N 1
ATOM 1323 C CA . ARG A 1 179 ? -5.470 -9.627 4.416 1.00 85.06 179 ARG A CA 1
ATOM 1324 C C . ARG A 1 179 ? -5.965 -10.078 3.038 1.00 85.06 179 ARG A C 1
ATOM 1326 O O . ARG A 1 179 ? -5.806 -11.236 2.663 1.00 85.06 179 ARG A O 1
ATOM 1333 N N . LEU A 1 180 ? -6.608 -9.180 2.299 1.00 85.69 180 LEU A N 1
ATOM 1334 C CA . LEU A 1 180 ? -7.224 -9.481 1.001 1.00 85.69 180 LEU A CA 1
ATOM 1335 C C . LEU A 1 180 ? -6.526 -8.727 -0.138 1.00 85.69 180 LEU A C 1
ATOM 1337 O O . LEU A 1 180 ? -5.886 -7.702 0.094 1.00 85.69 180 LEU A O 1
ATOM 1341 N N . ILE A 1 181 ? -6.661 -9.202 -1.378 1.00 87.31 181 ILE A N 1
ATOM 1342 C CA . ILE A 1 181 ? -6.252 -8.416 -2.552 1.00 87.31 181 ILE A CA 1
ATOM 1343 C C . ILE A 1 181 ? -7.245 -7.256 -2.734 1.00 87.31 181 ILE A C 1
ATOM 1345 O O . ILE A 1 181 ? -8.447 -7.537 -2.766 1.00 87.31 181 ILE A O 1
ATOM 1349 N N . PRO A 1 182 ? -6.789 -5.988 -2.838 1.00 87.38 182 PRO A N 1
ATOM 1350 C CA . PRO A 1 182 ? -7.621 -4.788 -2.697 1.00 87.38 182 PRO A CA 1
ATOM 1351 C C . PRO A 1 182 ? -8.964 -4.818 -3.435 1.00 87.38 182 PRO A C 1
ATOM 1353 O O . PRO A 1 182 ? -9.015 -5.102 -4.627 1.00 87.38 182 PRO A O 1
ATOM 1356 N N . GLN A 1 183 ? -10.047 -4.496 -2.721 1.00 85.25 183 GLN A N 1
ATOM 1357 C CA . GLN A 1 183 ? -11.423 -4.470 -3.249 1.00 85.25 183 GLN A CA 1
ATOM 1358 C C . GLN A 1 183 ? -11.932 -3.067 -3.597 1.00 85.25 183 GLN A C 1
ATOM 1360 O O . GLN A 1 183 ? -12.813 -2.933 -4.445 1.00 85.25 183 GLN A O 1
ATOM 1365 N N . GLU A 1 184 ? -11.400 -2.030 -2.952 1.00 84.00 184 GLU A N 1
ATOM 1366 C CA . GLU A 1 184 ? -11.838 -0.652 -3.173 1.00 84.00 184 GLU A CA 1
ATOM 1367 C C . GLU A 1 184 ? -11.211 -0.042 -4.441 1.00 84.00 184 GLU A C 1
ATOM 1369 O O . GLU A 1 184 ? -10.113 -0.443 -4.842 1.00 84.00 184 GLU A O 1
ATOM 1374 N N . PRO A 1 185 ? -11.866 0.945 -5.085 1.00 83.62 185 PRO A N 1
ATOM 1375 C CA . PRO A 1 185 ? -11.292 1.649 -6.225 1.00 83.62 185 PRO A CA 1
ATOM 1376 C C . PRO A 1 185 ? -9.967 2.343 -5.876 1.00 83.62 185 PRO A C 1
ATOM 1378 O O . PRO A 1 185 ? -9.906 3.181 -4.979 1.00 83.62 185 PRO A O 1
ATOM 1381 N N . MET A 1 186 ? -8.922 2.043 -6.647 1.00 86.62 186 MET A N 1
ATOM 1382 C CA . MET A 1 186 ? -7.629 2.734 -6.598 1.00 86.62 186 MET A CA 1
ATOM 1383 C C . MET A 1 186 ? -7.509 3.748 -7.745 1.00 86.62 186 MET A C 1
ATOM 1385 O O . MET A 1 186 ? -8.204 3.650 -8.759 1.00 86.62 186 MET A O 1
ATOM 1389 N N . TYR A 1 187 ? -6.594 4.706 -7.603 1.00 88.56 187 TYR A N 1
ATOM 1390 C CA . TYR A 1 187 ? -6.209 5.649 -8.655 1.00 88.56 187 TYR A CA 1
ATOM 1391 C C . TYR A 1 187 ? -4.763 5.389 -9.095 1.00 88.56 187 TYR A C 1
ATOM 1393 O O . TYR A 1 187 ? -3.985 4.779 -8.368 1.00 88.56 187 TYR A O 1
ATOM 1401 N N . ILE A 1 188 ? -4.410 5.827 -10.304 1.00 91.62 188 ILE A N 1
ATOM 1402 C CA . ILE A 1 188 ? -3.067 5.631 -10.863 1.00 91.62 188 ILE A CA 1
ATOM 1403 C C . ILE A 1 188 ? -2.218 6.865 -10.567 1.00 91.62 188 ILE A C 1
ATOM 1405 O O . ILE A 1 188 ? -2.595 7.980 -10.933 1.00 91.62 188 ILE A O 1
ATOM 1409 N N . ILE A 1 189 ? -1.052 6.645 -9.963 1.00 91.06 189 ILE A N 1
ATOM 1410 C CA . 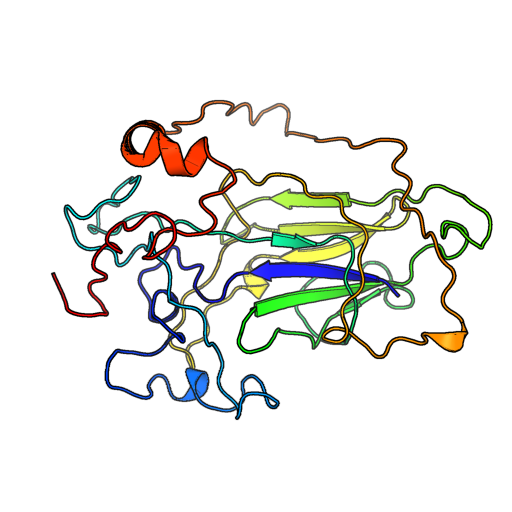ILE A 1 189 ? 0.041 7.614 -9.877 1.00 91.06 189 ILE A CA 1
ATOM 1411 C C . ILE A 1 189 ? 1.106 7.204 -10.899 1.00 91.06 189 ILE A C 1
ATOM 1413 O O . ILE A 1 189 ? 1.374 6.020 -11.091 1.00 91.06 189 ILE A O 1
ATOM 1417 N N . ALA A 1 190 ? 1.709 8.187 -11.562 1.00 91.94 190 ALA A N 1
ATOM 1418 C CA . ALA A 1 190 ? 2.939 8.004 -12.318 1.00 91.94 190 ALA A CA 1
ATOM 1419 C C . ALA A 1 190 ? 3.877 9.168 -11.989 1.00 91.94 190 ALA A C 1
ATOM 1421 O O . ALA A 1 190 ? 3.540 10.331 -12.219 1.00 91.94 190 ALA A O 1
ATOM 1422 N N . ASN A 1 191 ? 5.032 8.856 -11.410 1.00 90.81 191 ASN A N 1
ATOM 1423 C CA . ASN A 1 191 ? 5.998 9.821 -10.903 1.00 90.81 191 ASN A CA 1
ATOM 1424 C C . ASN A 1 191 ? 7.427 9.368 -11.213 1.00 90.81 191 ASN A C 1
ATOM 1426 O O . ASN A 1 191 ? 7.720 8.177 -11.257 1.00 90.81 191 ASN A O 1
ATOM 1430 N N . LEU A 1 192 ? 8.324 10.341 -11.361 1.00 88.44 192 LEU A N 1
ATOM 1431 C CA . LEU A 1 192 ? 9.766 10.123 -11.390 1.00 88.44 192 LEU A CA 1
ATOM 1432 C C . LEU A 1 192 ? 10.377 10.764 -10.145 1.00 88.44 192 LEU A C 1
ATOM 1434 O O . LEU A 1 192 ? 10.114 11.930 -9.850 1.00 88.44 192 LEU A O 1
ATOM 1438 N N . GLY A 1 193 ? 11.196 10.010 -9.423 1.00 85.00 193 GLY A N 1
ATOM 1439 C CA . GLY A 1 193 ? 11.904 10.484 -8.244 1.00 85.00 193 GLY A CA 1
ATOM 1440 C C . GLY A 1 193 ? 12.949 9.475 -7.784 1.00 85.00 193 GLY A C 1
ATOM 1441 O O . GLY A 1 193 ? 12.985 8.343 -8.258 1.00 85.00 193 GLY A O 1
ATOM 1442 N N . PHE A 1 194 ? 13.793 9.899 -6.851 1.00 81.31 194 PHE A N 1
ATOM 1443 C CA . PHE A 1 194 ? 14.749 9.043 -6.158 1.00 81.31 194 PHE A CA 1
ATOM 1444 C C . PHE A 1 194 ? 14.651 9.295 -4.652 1.00 81.31 194 PHE A C 1
ATOM 1446 O O . PHE A 1 194 ? 14.224 10.365 -4.215 1.00 81.31 194 PHE A O 1
ATOM 1453 N N . SER A 1 195 ? 15.065 8.317 -3.851 1.00 80.81 195 SER A N 1
ATOM 1454 C CA . SER A 1 195 ? 15.078 8.422 -2.395 1.00 80.81 195 SER A CA 1
ATOM 1455 C C . SER A 1 195 ? 16.262 7.650 -1.827 1.00 80.81 195 SER A C 1
ATOM 1457 O O . SER A 1 195 ? 16.520 6.516 -2.224 1.00 80.81 195 SER A O 1
ATOM 1459 N N . LEU A 1 196 ? 16.957 8.262 -0.868 1.00 77.12 196 LEU A N 1
ATOM 1460 C CA . LEU A 1 196 ? 18.096 7.661 -0.165 1.00 77.12 196 LEU A CA 1
ATOM 1461 C C . LEU A 1 196 ? 17.695 6.463 0.715 1.00 77.12 196 LEU A C 1
ATOM 1463 O O . LEU A 1 196 ? 18.564 5.721 1.160 1.00 77.12 196 LEU A O 1
ATOM 1467 N N . ASN A 1 197 ? 16.395 6.265 0.954 1.00 72.38 197 ASN A N 1
ATOM 1468 C CA . ASN A 1 197 ? 15.881 5.212 1.832 1.00 72.38 197 ASN A CA 1
ATOM 14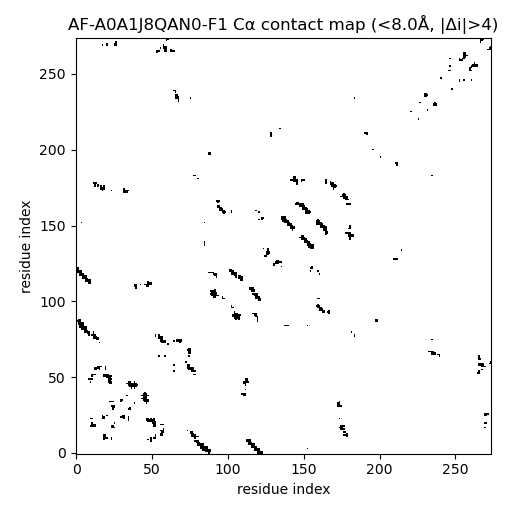69 C C . ASN A 1 197 ? 15.733 3.846 1.132 1.00 72.38 197 ASN A C 1
ATOM 1471 O O . ASN A 1 197 ? 15.493 2.853 1.810 1.00 72.38 197 ASN A O 1
ATOM 1475 N N . PHE A 1 198 ? 15.846 3.785 -0.201 1.00 65.75 198 PHE A N 1
ATOM 1476 C CA . PHE A 1 198 ? 15.587 2.568 -0.997 1.00 65.75 198 PHE A CA 1
ATOM 1477 C C . PHE A 1 198 ? 16.850 1.989 -1.664 1.00 65.75 198 PHE A C 1
ATOM 1479 O O . PHE A 1 198 ? 16.828 0.882 -2.207 1.00 65.75 198 PHE A O 1
ATOM 1486 N N . GLY A 1 199 ? 17.968 2.719 -1.605 1.00 67.44 199 GLY A N 1
ATOM 1487 C CA . GLY A 1 199 ? 19.260 2.295 -2.133 1.00 67.44 199 GLY A CA 1
ATOM 1488 C C . GLY A 1 199 ? 20.308 3.408 -2.092 1.00 67.44 199 GLY A C 1
ATOM 1489 O O . GLY A 1 199 ? 19.986 4.589 -1.960 1.00 67.44 199 GLY A O 1
ATOM 1490 N N . GLY A 1 200 ? 21.581 3.026 -2.220 1.00 74.44 200 GLY A N 1
ATOM 1491 C CA . GLY A 1 200 ? 22.671 3.984 -2.400 1.00 74.44 200 GLY A CA 1
ATOM 1492 C C . GLY A 1 200 ? 22.578 4.668 -3.765 1.00 74.44 200 GLY A C 1
ATOM 1493 O O . GLY A 1 200 ? 22.363 4.000 -4.776 1.00 74.44 200 GLY A O 1
ATOM 1494 N N . ILE A 1 201 ? 22.750 5.990 -3.793 1.00 77.62 201 ILE A N 1
ATOM 1495 C CA . ILE A 1 201 ? 22.673 6.796 -5.015 1.00 77.62 201 ILE A CA 1
ATOM 1496 C C . ILE A 1 201 ? 24.077 7.227 -5.439 1.00 77.62 201 ILE A C 1
ATOM 1498 O O . ILE A 1 201 ? 24.794 7.873 -4.674 1.00 77.62 201 ILE A O 1
ATOM 1502 N N . ASP A 1 202 ? 24.444 6.899 -6.676 1.00 82.88 202 ASP A N 1
ATOM 1503 C CA . ASP A 1 202 ? 25.646 7.410 -7.333 1.00 82.88 202 ASP A CA 1
ATOM 1504 C C . ASP A 1 202 ? 25.356 8.798 -7.926 1.00 82.88 202 ASP A C 1
ATOM 1506 O O . ASP A 1 202 ? 24.890 8.935 -9.058 1.00 82.88 202 ASP A O 1
ATOM 1510 N N . PHE A 1 203 ? 25.578 9.835 -7.117 1.00 84.88 203 PHE A N 1
ATOM 1511 C CA . PHE A 1 203 ? 25.379 11.224 -7.531 1.00 84.88 203 PHE A CA 1
ATOM 1512 C C . PHE A 1 203 ? 26.432 11.720 -8.531 1.00 84.88 203 PHE A C 1
ATOM 1514 O O . PHE A 1 203 ? 26.134 12.641 -9.288 1.00 84.88 203 PHE A O 1
ATOM 1521 N N . ASP A 1 204 ? 27.629 11.126 -8.559 1.00 88.56 204 ASP A N 1
ATOM 1522 C CA . ASP A 1 204 ? 28.724 11.573 -9.429 1.00 88.56 204 ASP A CA 1
ATOM 1523 C C . ASP A 1 204 ? 28.456 11.216 -10.902 1.00 88.56 204 ASP A C 1
ATOM 1525 O O . ASP A 1 204 ? 28.859 11.953 -11.804 1.00 88.56 204 ASP A O 1
ATOM 1529 N N . ASN A 1 205 ? 27.730 10.119 -11.149 1.00 84.44 205 ASN A N 1
ATOM 1530 C CA . ASN A 1 205 ? 27.313 9.686 -12.487 1.00 84.44 205 ASN A CA 1
ATOM 1531 C C . ASN A 1 205 ? 25.870 10.088 -12.864 1.00 84.44 205 ASN A C 1
ATOM 1533 O O . ASN A 1 205 ? 25.411 9.777 -13.967 1.00 84.44 205 ASN A O 1
ATOM 1537 N N . MET A 1 206 ? 25.139 10.781 -11.984 1.00 84.00 206 MET A N 1
ATOM 1538 C CA . MET A 1 206 ? 23.735 11.138 -12.212 1.00 84.00 206 MET A CA 1
ATOM 1539 C C . MET A 1 206 ? 23.586 12.325 -13.176 1.00 84.00 206 MET A C 1
ATOM 1541 O O . MET A 1 206 ? 24.125 13.408 -12.949 1.00 84.00 206 MET A O 1
ATOM 1545 N N . GLN A 1 207 ? 22.809 12.141 -14.247 1.00 84.31 207 GLN A N 1
ATOM 1546 C CA . GLN A 1 207 ? 22.530 13.189 -15.232 1.00 84.31 207 GLN A CA 1
ATOM 1547 C C . GLN A 1 207 ? 21.181 13.865 -14.962 1.00 84.31 207 GLN A C 1
ATOM 1549 O O . GLN A 1 207 ? 20.197 13.205 -14.634 1.00 84.31 207 GLN A O 1
ATOM 1554 N N . PHE A 1 208 ? 21.141 15.192 -15.114 1.00 88.62 208 PHE A N 1
ATOM 1555 C CA . PHE A 1 208 ? 19.940 16.007 -14.933 1.00 88.62 208 PHE A CA 1
ATOM 1556 C C . PHE A 1 208 ? 19.777 17.032 -16.072 1.00 88.62 208 PHE A C 1
ATOM 1558 O O . PHE A 1 208 ? 20.780 17.594 -16.522 1.00 88.62 208 PHE A O 1
ATOM 1565 N N . PRO A 1 209 ? 18.535 17.363 -16.484 1.00 90.81 209 PRO A N 1
ATOM 1566 C CA . PRO A 1 209 ? 17.276 16.757 -16.037 1.00 90.81 209 PRO A CA 1
ATOM 1567 C C . PRO A 1 209 ? 17.150 15.296 -16.495 1.00 90.81 209 PRO A C 1
ATOM 1569 O O . PRO A 1 209 ? 17.735 14.921 -17.503 1.00 90.81 209 PRO A O 1
ATOM 1572 N N . ALA A 1 210 ? 16.388 14.503 -15.743 1.00 87.88 210 ALA A N 1
ATOM 1573 C CA . ALA A 1 210 ? 16.006 13.139 -16.104 1.00 87.88 210 ALA A CA 1
ATOM 1574 C C . ALA A 1 210 ? 14.505 13.104 -16.434 1.00 87.88 210 ALA A C 1
ATOM 1576 O O . ALA A 1 210 ? 13.720 13.825 -15.806 1.00 87.88 210 ALA A O 1
ATOM 1577 N N . THR A 1 211 ? 14.105 12.268 -17.389 1.00 90.25 211 THR A N 1
ATOM 1578 C CA . THR A 1 211 ? 12.759 12.258 -17.974 1.00 90.25 211 THR A CA 1
ATOM 1579 C C . THR A 1 211 ? 12.135 10.867 -17.940 1.00 90.25 211 THR A C 1
ATOM 1581 O O . THR A 1 211 ? 12.674 9.901 -18.473 1.00 90.25 211 THR A O 1
ATOM 1584 N N . MET A 1 212 ? 10.919 10.773 -17.399 1.00 91.19 212 MET A N 1
ATOM 1585 C CA . MET A 1 212 ? 10.054 9.606 -17.574 1.00 91.19 212 MET A CA 1
ATOM 1586 C C . MET A 1 212 ? 9.068 9.902 -18.704 1.00 91.19 212 MET A C 1
ATOM 1588 O O . MET A 1 212 ? 8.243 10.808 -18.592 1.00 91.19 212 MET A O 1
ATOM 1592 N N . MET A 1 213 ? 9.153 9.143 -19.796 1.00 92.31 213 MET A N 1
ATOM 1593 C CA . MET A 1 213 ? 8.251 9.273 -20.942 1.00 92.31 213 MET A CA 1
ATOM 1594 C C . MET A 1 213 ? 7.146 8.215 -20.877 1.00 92.31 213 MET A C 1
ATOM 1596 O O . MET A 1 213 ? 7.418 7.035 -20.670 1.00 92.31 213 MET A O 1
ATOM 1600 N N . ILE A 1 214 ? 5.896 8.634 -21.085 1.00 94.19 214 ILE A N 1
ATOM 1601 C CA . ILE A 1 214 ? 4.717 7.759 -21.097 1.00 94.19 214 ILE A CA 1
ATOM 1602 C C . ILE A 1 214 ? 3.989 7.970 -22.427 1.00 94.19 214 ILE A C 1
ATOM 1604 O O . ILE A 1 214 ? 3.388 9.020 -22.638 1.00 94.19 214 ILE A O 1
ATOM 1608 N N . ASP A 1 215 ? 4.042 6.973 -23.313 1.00 95.25 215 ASP A N 1
ATOM 1609 C CA . ASP A 1 215 ? 3.319 6.980 -24.596 1.00 95.25 215 ASP A CA 1
ATOM 1610 C C . ASP A 1 215 ? 1.805 6.787 -24.386 1.00 95.25 215 ASP A C 1
ATOM 1612 O O . ASP A 1 215 ? 0.979 7.520 -24.928 1.00 95.25 215 ASP A O 1
ATOM 1616 N N . TYR A 1 216 ? 1.416 5.833 -23.531 1.00 95.94 216 TYR A N 1
ATOM 1617 C CA . TYR A 1 216 ? 0.019 5.612 -23.161 1.00 95.94 216 TYR A CA 1
ATOM 1618 C C . TYR A 1 216 ? -0.145 4.980 -21.776 1.00 95.94 216 TYR A C 1
ATOM 1620 O O . TYR A 1 216 ? 0.723 4.264 -21.283 1.00 95.94 216 TYR A O 1
ATOM 1628 N N . ILE A 1 217 ? -1.336 5.162 -21.203 1.00 96.31 217 ILE A N 1
ATOM 1629 C CA . ILE A 1 217 ? -1.870 4.365 -20.093 1.00 96.31 217 ILE A CA 1
ATOM 1630 C C . ILE A 1 217 ? -3.159 3.704 -20.593 1.00 96.31 217 ILE A C 1
ATOM 1632 O O . ILE A 1 217 ? -3.952 4.333 -21.295 1.00 96.31 217 ILE A O 1
ATOM 1636 N N . ARG A 1 218 ? -3.375 2.427 -20.260 1.00 96.06 218 ARG A N 1
ATOM 1637 C CA . ARG A 1 218 ? -4.616 1.698 -20.565 1.00 96.06 218 ARG A CA 1
ATOM 1638 C C . ARG A 1 218 ? -5.168 1.093 -19.286 1.00 96.06 218 ARG A C 1
ATOM 1640 O O . ARG A 1 218 ? -4.450 0.394 -18.582 1.00 96.06 218 ARG A O 1
ATOM 1647 N N . VAL A 1 219 ? -6.447 1.341 -19.028 1.00 93.25 219 VAL A N 1
ATOM 1648 C CA . VAL A 1 219 ? -7.190 0.754 -17.910 1.00 93.25 219 VAL A CA 1
ATOM 1649 C C . VAL A 1 219 ? -8.227 -0.191 -18.494 1.00 93.25 219 VAL A C 1
ATOM 1651 O O . VAL A 1 219 ? -9.013 0.203 -19.356 1.00 93.25 219 VAL A O 1
ATOM 1654 N N . TYR A 1 220 ? -8.213 -1.440 -18.041 1.00 91.12 220 TYR A N 1
ATOM 1655 C CA . TYR A 1 220 ? -9.139 -2.475 -18.486 1.00 91.12 220 TYR A CA 1
ATOM 1656 C C . TYR A 1 220 ? -10.116 -2.821 -17.368 1.00 91.12 220 TYR A C 1
ATOM 1658 O O . TYR A 1 220 ? -9.811 -2.686 -16.186 1.00 91.12 220 TYR A O 1
ATOM 1666 N N . LYS A 1 221 ? -11.300 -3.294 -17.756 1.00 85.25 221 LYS A N 1
ATOM 1667 C CA . LYS A 1 221 ? -12.316 -3.795 -16.837 1.00 85.25 221 LYS A CA 1
ATOM 1668 C C . LYS A 1 221 ? -12.977 -5.031 -17.447 1.00 85.25 221 LYS A C 1
ATOM 1670 O O . LYS A 1 221 ? -13.254 -4.994 -18.649 1.00 85.25 221 LYS A O 1
ATOM 1675 N N . PRO A 1 222 ? -13.263 -6.094 -16.674 1.00 85.06 222 PRO A N 1
ATOM 1676 C CA . PRO A 1 222 ? -14.020 -7.231 -17.185 1.00 85.06 222 PRO A CA 1
ATOM 1677 C C . PRO A 1 222 ? -15.379 -6.786 -17.744 1.00 85.06 222 PRO A C 1
ATOM 1679 O O . PRO A 1 222 ? -16.100 -6.013 -17.110 1.00 85.06 222 PRO A O 1
ATOM 1682 N N . SER A 1 223 ? -15.743 -7.289 -18.925 1.00 85.62 223 SER A N 1
ATOM 1683 C CA . SER A 1 223 ? -16.960 -6.907 -19.669 1.00 85.62 223 SER A CA 1
ATOM 1684 C C . SER A 1 223 ? -18.278 -7.349 -19.016 1.00 85.62 223 SER A C 1
ATOM 1686 O O . SER A 1 223 ? -19.360 -7.030 -19.501 1.00 85.62 223 SER A O 1
ATOM 1688 N N . ASN A 1 224 ? -18.198 -8.092 -17.915 1.00 82.94 224 ASN A N 1
ATOM 1689 C CA . ASN A 1 224 ? -19.313 -8.498 -17.064 1.00 82.94 224 ASN A CA 1
ATOM 1690 C C . ASN A 1 224 ? -19.339 -7.762 -15.706 1.00 82.94 224 ASN A C 1
ATOM 1692 O O . ASN A 1 224 ? -20.292 -7.936 -14.953 1.00 82.94 224 ASN A O 1
ATOM 1696 N N . ALA A 1 225 ? -18.338 -6.930 -15.385 1.00 75.44 225 ALA A N 1
ATOM 1697 C CA . ALA A 1 225 ? -18.151 -6.305 -14.069 1.00 75.44 225 ALA A CA 1
ATOM 1698 C C . ALA A 1 225 ? -18.421 -4.783 -14.087 1.00 75.44 225 ALA A C 1
ATOM 1700 O O . ALA A 1 225 ? -17.608 -3.959 -13.658 1.00 75.44 225 ALA A O 1
ATOM 1701 N N . HIS A 1 226 ? -19.576 -4.364 -14.605 1.00 70.06 226 HIS A N 1
ATOM 1702 C CA . HIS A 1 226 ? -19.903 -2.948 -14.831 1.00 70.06 226 HIS A CA 1
ATOM 1703 C C . HIS A 1 226 ? -20.442 -2.184 -13.599 1.00 70.06 226 HIS A C 1
ATOM 1705 O O . HIS A 1 226 ? -21.405 -1.435 -13.712 1.00 70.06 226 HIS A O 1
ATOM 1711 N N . ASN A 1 227 ? -19.784 -2.288 -12.437 1.00 70.06 227 ASN A N 1
ATOM 1712 C CA . ASN A 1 227 ? -20.047 -1.377 -11.312 1.00 70.06 227 ASN A CA 1
ATOM 1713 C C . ASN A 1 227 ? -19.279 -0.043 -11.479 1.00 70.06 227 ASN A C 1
ATOM 1715 O O . ASN A 1 227 ? -18.052 -0.032 -11.389 1.00 70.06 227 ASN A O 1
ATOM 1719 N N . ILE A 1 228 ? -19.975 1.053 -11.787 1.00 72.62 228 ILE A N 1
ATOM 1720 C CA . ILE A 1 228 ? -19.398 2.404 -11.967 1.00 72.62 228 ILE A CA 1
ATOM 1721 C C . ILE A 1 228 ? -20.015 3.447 -11.018 1.00 72.62 228 ILE A C 1
ATOM 1723 O O . ILE A 1 228 ? -19.890 4.646 -11.255 1.00 72.62 228 ILE A O 1
ATOM 1727 N N . GLU A 1 229 ? -20.721 2.999 -9.981 1.00 79.44 229 GLU A N 1
ATOM 1728 C CA . GLU A 1 229 ? -21.306 3.872 -8.961 1.00 79.44 229 GLU A CA 1
ATOM 1729 C C . GLU A 1 229 ? -20.309 4.132 -7.826 1.00 79.44 229 GLU A C 1
ATOM 1731 O O . GLU A 1 229 ? -19.492 3.281 -7.484 1.00 79.44 229 GLU A O 1
ATOM 1736 N N . CYS A 1 230 ? -20.390 5.318 -7.222 1.00 78.25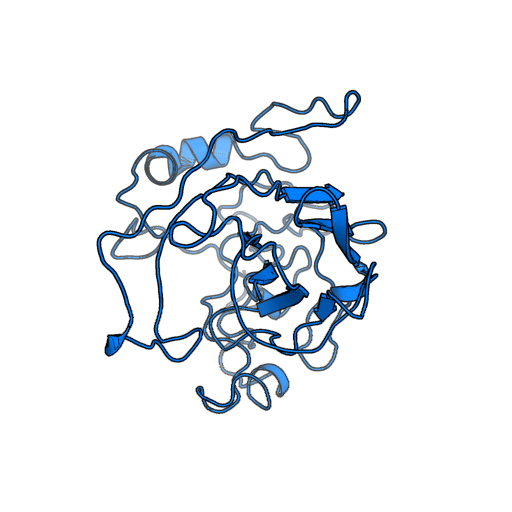 230 CYS A N 1
ATOM 1737 C CA . CYS A 1 230 ? -19.578 5.678 -6.057 1.00 78.25 230 CYS A CA 1
ATOM 1738 C C . CYS A 1 230 ? -20.205 5.218 -4.725 1.00 78.25 230 CYS A C 1
ATOM 1740 O O . CYS A 1 230 ? -19.657 5.510 -3.666 1.00 78.25 230 CYS A O 1
ATOM 1742 N N . ASP A 1 231 ? -21.364 4.555 -4.753 1.00 89.69 231 ASP A N 1
ATOM 1743 C CA . ASP A 1 231 ? -22.117 4.159 -3.553 1.00 89.69 231 ASP A CA 1
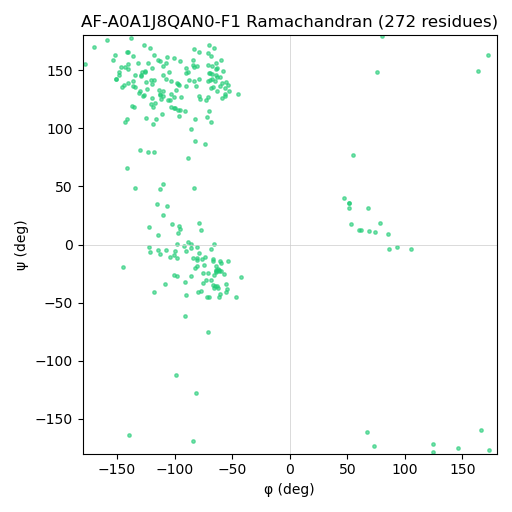ATOM 1744 C C . ASP A 1 231 ? -22.617 2.698 -3.601 1.00 89.69 231 ASP A C 1
ATOM 1746 O O . ASP A 1 231 ? -23.801 2.447 -3.372 1.00 89.69 231 ASP A O 1
ATOM 1750 N N . PRO A 1 232 ? -21.758 1.717 -3.946 1.00 88.69 232 PRO A N 1
ATOM 1751 C CA . PRO A 1 232 ? -22.181 0.326 -4.062 1.00 88.69 232 PRO A CA 1
ATOM 1752 C C . PRO A 1 232 ? -22.646 -0.242 -2.708 1.00 88.69 232 PRO A C 1
ATOM 1754 O O . PRO A 1 232 ? -22.044 0.080 -1.685 1.00 88.69 232 PRO A O 1
ATOM 1757 N N . PRO A 1 233 ? -23.646 -1.145 -2.659 1.00 88.69 233 PRO A N 1
ATOM 1758 C CA . PRO A 1 233 ? -24.205 -1.649 -1.397 1.00 88.69 233 PRO A CA 1
ATOM 1759 C C . PRO A 1 233 ? -23.185 -2.264 -0.425 1.00 88.69 233 PRO A C 1
ATOM 1761 O O . PRO A 1 233 ? -23.326 -2.117 0.790 1.00 88.69 233 PRO A O 1
ATOM 1764 N N . ASP A 1 234 ? -22.151 -2.922 -0.956 1.00 87.50 234 ASP A N 1
ATOM 1765 C CA . ASP A 1 234 ? -21.096 -3.572 -0.168 1.00 87.50 234 ASP A CA 1
ATOM 1766 C C . ASP A 1 234 ? -20.006 -2.589 0.305 1.00 87.50 234 ASP A C 1
ATOM 1768 O O . ASP A 1 234 ? -19.310 -2.858 1.283 1.00 87.50 234 ASP A O 1
ATOM 1772 N N . PHE A 1 235 ? -19.886 -1.427 -0.350 1.00 90.56 235 PHE A N 1
ATOM 1773 C CA . PHE A 1 235 ? -18.962 -0.343 0.000 1.00 90.56 235 PHE A CA 1
ATOM 1774 C C . PHE A 1 235 ? -19.631 1.034 -0.207 1.00 90.56 235 PHE A C 1
ATOM 1776 O O . PHE A 1 235 ? -19.185 1.798 -1.066 1.00 90.56 235 PHE A O 1
ATOM 1783 N N . PRO A 1 236 ? -20.683 1.397 0.556 1.00 92.81 236 PRO A N 1
ATOM 1784 C CA . PRO A 1 236 ? -21.282 2.713 0.425 1.00 92.81 236 PRO A CA 1
ATOM 1785 C C . PRO A 1 236 ? -20.241 3.762 0.815 1.00 92.81 236 PRO A C 1
ATOM 1787 O O . PRO A 1 236 ? -19.408 3.529 1.694 1.00 92.81 236 PRO A O 1
ATOM 1790 N N . THR A 1 237 ? -20.249 4.910 0.143 1.00 92.25 237 THR A N 1
ATOM 1791 C CA . THR A 1 237 ? -19.356 6.035 0.455 1.00 92.25 237 THR A CA 1
ATOM 1792 C C . THR A 1 237 ? -19.994 7.404 0.246 1.00 92.25 237 THR A C 1
ATOM 1794 O O . THR A 1 237 ? -19.526 8.359 0.861 1.00 92.25 237 THR A O 1
ATOM 1797 N N . ALA A 1 238 ? -21.074 7.549 -0.532 1.00 93.19 238 ALA A N 1
ATOM 1798 C CA . ALA A 1 238 ? -21.582 8.860 -0.947 1.00 93.19 238 ALA A CA 1
ATOM 1799 C C . ALA A 1 238 ? -21.994 9.742 0.240 1.00 93.19 238 ALA A C 1
ATOM 1801 O O . ALA A 1 238 ? -21.642 10.919 0.290 1.00 93.19 238 ALA A O 1
ATOM 1802 N N . THR A 1 239 ? -22.669 9.166 1.241 1.00 94.69 239 THR A N 1
ATOM 1803 C CA . THR A 1 239 ? -23.045 9.902 2.464 1.00 94.69 239 THR A CA 1
ATOM 1804 C C . THR A 1 239 ? -21.813 10.319 3.273 1.00 94.69 239 THR A C 1
ATOM 1806 O O . THR A 1 239 ? -21.775 11.419 3.824 1.00 94.69 239 THR A O 1
ATOM 1809 N N . TYR A 1 240 ? -20.783 9.472 3.324 1.00 94.56 240 TYR A N 1
ATOM 1810 C CA . TYR A 1 240 ? -19.537 9.760 4.034 1.00 94.56 240 TYR A CA 1
ATOM 1811 C C . TYR A 1 240 ? -18.719 10.849 3.318 1.00 94.56 240 TYR A C 1
ATOM 1813 O O . TYR A 1 240 ? -18.273 11.803 3.954 1.00 94.56 240 TYR A O 1
ATOM 1821 N N . ILE A 1 241 ? -18.581 10.749 1.993 1.00 94.12 241 ILE A N 1
ATOM 1822 C CA . ILE A 1 241 ? -17.899 11.738 1.152 1.00 94.12 241 ILE A CA 1
ATOM 1823 C C . ILE A 1 241 ? -18.603 13.093 1.240 1.00 94.12 241 ILE A C 1
ATOM 1825 O O . ILE A 1 241 ? -17.927 14.093 1.445 1.00 94.12 241 ILE A O 1
ATOM 1829 N N . GLU A 1 242 ? -19.937 13.151 1.161 1.00 95.69 242 GLU A N 1
ATOM 1830 C CA . GLU A 1 242 ? -20.660 14.425 1.281 1.00 95.69 242 GLU A CA 1
ATOM 1831 C C . GLU A 1 242 ? -20.548 15.028 2.692 1.00 95.69 242 GLU A C 1
ATOM 1833 O O . GLU A 1 242 ? -20.414 16.242 2.830 1.00 95.69 242 GLU A O 1
ATOM 1838 N N . THR A 1 243 ? -20.521 14.194 3.739 1.00 95.31 243 THR A N 1
ATOM 1839 C CA . THR A 1 243 ? -20.303 14.645 5.129 1.00 95.31 243 THR A CA 1
ATOM 1840 C C . THR A 1 243 ? -18.920 15.278 5.321 1.00 95.31 243 THR A C 1
ATOM 1842 O O . THR A 1 243 ? -18.786 16.245 6.069 1.00 95.31 243 THR A O 1
ATOM 1845 N N . TYR A 1 244 ? -17.895 14.768 4.631 1.00 95.00 244 TYR A N 1
ATOM 1846 C CA . TYR A 1 244 ? -16.503 15.226 4.730 1.00 95.00 244 TYR A CA 1
ATOM 1847 C C . TYR A 1 244 ? -15.987 15.838 3.425 1.00 95.00 244 TYR A C 1
ATOM 1849 O O . TYR A 1 244 ? -14.814 15.678 3.086 1.00 95.00 244 TYR A O 1
ATOM 1857 N N . LYS A 1 245 ? -16.864 16.532 2.687 1.00 95.25 245 LYS A N 1
ATOM 1858 C CA . LYS A 1 245 ? -16.637 16.973 1.301 1.00 95.25 245 LYS A CA 1
ATOM 1859 C C . LYS A 1 245 ? -15.273 17.628 1.086 1.00 95.25 245 LYS A C 1
ATOM 1861 O O . LYS A 1 245 ? -14.561 17.257 0.157 1.00 95.25 245 LYS A O 1
ATOM 1866 N N . ASP A 1 246 ? -14.879 18.525 1.991 1.00 94.62 246 ASP A N 1
ATOM 1867 C CA . ASP A 1 246 ? -13.604 19.244 1.925 1.00 94.62 246 ASP A CA 1
ATOM 1868 C C . ASP A 1 246 ? -12.392 18.305 1.843 1.00 94.62 246 ASP A C 1
ATOM 1870 O O . ASP A 1 246 ? -11.495 18.560 1.042 1.00 94.62 246 ASP A O 1
ATOM 1874 N N . ALA A 1 247 ? -12.370 17.196 2.596 1.00 92.44 247 ALA A N 1
ATOM 1875 C CA . ALA A 1 247 ? -11.274 16.220 2.558 1.00 92.44 247 ALA A CA 1
ATOM 1876 C C . ALA A 1 247 ? -11.130 15.526 1.192 1.00 92.44 247 ALA A C 1
ATOM 1878 O O . ALA A 1 247 ? -10.047 15.057 0.855 1.00 92.44 247 ALA A O 1
ATOM 1879 N N . TYR A 1 248 ? -12.206 15.485 0.403 1.00 91.12 248 TYR A N 1
ATOM 1880 C CA . TYR A 1 248 ? -12.239 14.887 -0.932 1.00 91.12 248 TYR A CA 1
ATOM 1881 C C . TYR A 1 248 ? -12.142 15.922 -2.066 1.00 91.12 248 TYR A C 1
ATOM 1883 O O . TYR A 1 248 ? -11.968 15.541 -3.222 1.00 91.12 248 TYR A O 1
ATOM 1891 N N . THR A 1 249 ? -12.229 17.225 -1.765 1.00 94.25 249 THR A N 1
ATOM 1892 C CA . THR A 1 249 ? -12.162 18.307 -2.769 1.00 94.25 249 THR A CA 1
ATOM 1893 C C . THR A 1 249 ? -11.034 19.323 -2.554 1.00 94.25 249 THR A C 1
ATOM 1895 O O . THR A 1 249 ? -10.824 20.174 -3.415 1.00 94.25 249 THR A O 1
ATOM 1898 N N . ASN A 1 250 ? -10.292 19.264 -1.443 1.00 94.00 250 ASN A N 1
ATOM 1899 C CA . ASN A 1 250 ? -9.186 20.176 -1.139 1.00 94.00 250 ASN A CA 1
ATOM 1900 C C . ASN A 1 250 ? -7.852 19.424 -1.004 1.00 94.00 250 ASN A C 1
ATOM 1902 O O . ASN A 1 250 ? -7.546 18.855 0.040 1.00 94.00 250 ASN A O 1
ATOM 1906 N N . PHE A 1 251 ? -7.013 19.515 -2.039 1.00 90.50 251 PHE A N 1
ATOM 1907 C CA . PHE A 1 251 ? -5.692 18.874 -2.104 1.00 90.50 251 PHE A CA 1
ATOM 1908 C C . PHE A 1 251 ? -4.701 19.308 -1.005 1.00 90.50 251 PHE A C 1
ATOM 1910 O O . PHE A 1 251 ? -3.680 18.654 -0.818 1.00 90.50 251 PHE A O 1
ATOM 1917 N N . ASN A 1 252 ? -4.972 20.395 -0.273 1.00 92.31 252 ASN A N 1
ATOM 1918 C CA . ASN A 1 252 ? -4.132 20.829 0.849 1.00 92.31 252 ASN A CA 1
ATOM 1919 C C . ASN A 1 252 ? -4.412 20.036 2.142 1.00 92.31 252 ASN A C 1
ATOM 1921 O O . ASN A 1 252 ? -3.636 20.123 3.092 1.00 92.31 252 ASN A O 1
ATOM 1925 N N . LEU A 1 253 ? -5.510 19.272 2.206 1.00 91.12 253 LEU A N 1
ATOM 1926 C CA . LEU A 1 253 ? -5.888 18.471 3.372 1.00 91.12 253 LEU A CA 1
ATOM 1927 C C . LEU A 1 253 ? -5.254 17.076 3.310 1.00 91.12 253 LEU A C 1
ATOM 1929 O O . LEU A 1 253 ? -5.919 16.072 3.079 1.00 91.12 253 LEU A O 1
ATOM 1933 N N . ILE A 1 254 ? -3.951 17.012 3.576 1.00 87.19 254 ILE A N 1
ATOM 1934 C CA . ILE A 1 254 ? -3.149 15.776 3.520 1.00 87.19 254 ILE A CA 1
ATOM 1935 C C . ILE A 1 254 ? -3.331 14.837 4.734 1.00 87.19 254 ILE A C 1
ATOM 1937 O O . ILE A 1 254 ? -2.542 13.919 4.941 1.00 87.19 254 ILE A O 1
ATOM 1941 N N . GLY A 1 255 ? -4.345 15.058 5.578 1.00 87.12 255 GLY A N 1
ATOM 1942 C CA . GLY A 1 255 ? -4.600 14.217 6.748 1.00 87.12 255 GLY A CA 1
ATOM 1943 C C . GLY A 1 255 ? -5.842 14.609 7.550 1.00 87.12 255 GLY A C 1
ATOM 1944 O O . GLY A 1 255 ? -6.275 15.758 7.547 1.00 87.12 255 GLY A O 1
ATOM 1945 N N . TRP A 1 256 ? -6.405 13.643 8.280 1.00 89.94 256 TRP A N 1
ATOM 1946 C CA . TRP A 1 256 ? -7.646 13.822 9.048 1.00 89.94 256 TRP A CA 1
ATOM 1947 C C . TRP A 1 256 ? -7.458 14.601 10.359 1.00 89.94 256 TRP A C 1
ATOM 1949 O O . TRP A 1 256 ? -8.301 15.420 10.722 1.00 89.94 256 TRP A O 1
ATOM 1959 N N . SER A 1 257 ? -6.360 14.350 11.072 1.00 85.94 257 SER A N 1
ATOM 1960 C CA . SER A 1 257 ? -6.092 14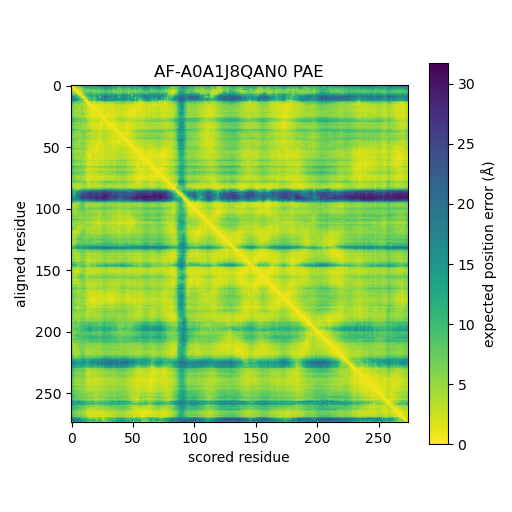.915 12.401 1.00 85.94 257 SER A CA 1
ATOM 1961 C C . SER A 1 257 ? -5.595 16.366 12.348 1.00 85.94 257 SER A C 1
ATOM 1963 O O . SER A 1 257 ? -5.169 16.863 11.303 1.00 85.94 257 SER A O 1
ATOM 1965 N N . PHE A 1 258 ? -5.610 17.052 13.495 1.00 76.06 258 PHE A N 1
ATOM 1966 C CA . PHE A 1 258 ? -4.947 18.350 13.672 1.00 76.06 258 PHE A CA 1
ATOM 1967 C C . PHE A 1 258 ? -3.444 18.264 13.314 1.00 76.06 258 PHE A C 1
ATOM 1969 O O . PHE A 1 258 ? -2.811 17.272 13.679 1.00 76.06 258 PHE A O 1
ATOM 1976 N N . PRO A 1 259 ? -2.845 19.269 12.640 1.00 80.62 259 PRO A N 1
ATOM 1977 C CA . PRO A 1 259 ? -3.431 20.547 12.220 1.00 80.62 259 PRO A CA 1
ATOM 1978 C C . PRO A 1 259 ? -4.116 20.534 10.840 1.00 80.62 259 PRO A C 1
ATOM 1980 O O . PRO A 1 259 ? -4.579 21.584 10.414 1.00 80.62 259 PRO A O 1
ATOM 1983 N N . ASN A 1 260 ? -4.183 19.391 10.145 1.00 83.56 260 ASN A N 1
ATOM 1984 C CA . ASN A 1 260 ? -4.630 19.311 8.748 1.00 83.56 260 ASN A CA 1
ATOM 1985 C C . ASN A 1 260 ? -6.143 19.565 8.586 1.00 83.56 260 ASN A C 1
ATOM 1987 O O . ASN A 1 260 ? -6.535 20.647 8.163 1.00 83.56 260 ASN A O 1
ATOM 1991 N N . TYR A 1 261 ? -6.999 18.593 8.936 1.00 90.81 261 TYR A N 1
ATOM 1992 C CA . TYR A 1 261 ? -8.467 18.714 8.805 1.00 90.81 261 TYR A CA 1
ATOM 1993 C C . TYR A 1 261 ? -9.221 18.719 10.152 1.00 90.81 261 TYR A C 1
ATOM 1995 O O . TYR A 1 261 ? -10.431 18.945 10.198 1.00 90.81 261 TYR A O 1
ATOM 2003 N N . ASN A 1 262 ? -8.499 18.526 11.264 1.00 89.94 262 ASN A N 1
ATOM 2004 C CA . ASN A 1 262 ? -9.003 18.633 12.640 1.00 89.94 262 ASN A CA 1
ATOM 2005 C C . ASN A 1 262 ? -10.283 17.813 12.933 1.00 89.94 262 ASN A C 1
ATOM 2007 O O . ASN A 1 262 ? -11.144 18.239 13.702 1.00 89.94 262 ASN A O 1
ATOM 2011 N N . GLN A 1 263 ? -10.410 16.633 12.322 1.00 91.50 263 GLN A N 1
ATOM 2012 C CA . GLN A 1 263 ? -11.503 15.699 12.589 1.00 91.50 263 GLN A CA 1
ATOM 2013 C C . GLN A 1 263 ? -11.146 14.734 13.718 1.00 91.50 263 GLN A C 1
ATOM 2015 O O . GLN A 1 263 ? -9.983 14.368 13.905 1.00 91.50 263 GLN A O 1
ATOM 2020 N N . THR A 1 264 ? -12.163 14.261 14.435 1.00 88.50 264 THR A N 1
ATOM 2021 C CA . THR A 1 264 ? -12.004 13.149 15.372 1.00 88.50 264 THR A CA 1
ATOM 2022 C C . THR A 1 264 ? -11.691 11.848 14.625 1.00 88.50 264 THR A C 1
ATOM 2024 O O . THR A 1 264 ? -12.206 11.564 13.535 1.00 88.50 264 THR A O 1
ATOM 2027 N N . VAL A 1 265 ? -10.814 11.045 15.227 1.00 89.12 265 VAL A N 1
ATOM 2028 C CA . VAL A 1 265 ? -10.603 9.646 14.843 1.00 89.12 265 VAL A CA 1
ATOM 2029 C C . VAL A 1 265 ? -11.748 8.831 15.457 1.00 89.12 265 VAL A C 1
ATOM 2031 O O . VAL A 1 265 ? -11.969 8.971 16.662 1.00 89.12 265 VAL A O 1
ATOM 2034 N N . PRO A 1 266 ? -12.481 8.016 14.673 1.00 93.12 266 PRO A N 1
ATOM 2035 C CA . PRO A 1 266 ? -13.517 7.127 15.192 1.00 93.12 266 PRO A CA 1
ATOM 2036 C C . PRO A 1 266 ? -12.974 6.223 16.301 1.00 93.12 266 PRO A C 1
ATOM 2038 O O . PRO A 1 266 ? -11.880 5.669 16.163 1.00 93.12 266 PRO A O 1
ATOM 2041 N N . LYS A 1 267 ? -13.730 6.037 17.388 1.00 93.56 267 LYS A N 1
ATOM 2042 C CA . LYS A 1 267 ? -13.317 5.101 18.447 1.00 93.56 267 LYS A CA 1
ATOM 2043 C C . LYS A 1 267 ? -13.154 3.686 17.895 1.00 93.56 267 LYS A C 1
ATOM 2045 O O . LYS A 1 267 ? -13.995 3.207 17.134 1.00 93.56 267 LYS A O 1
ATOM 2050 N N . ASN A 1 268 ? -12.111 2.998 18.347 1.00 93.00 268 ASN A N 1
ATOM 2051 C CA . ASN A 1 268 ? -11.858 1.588 18.071 1.00 93.00 268 ASN A CA 1
ATOM 2052 C C . ASN A 1 268 ? -12.075 0.804 19.372 1.00 93.00 268 ASN A C 1
ATOM 2054 O O . ASN A 1 268 ? -11.484 1.127 20.400 1.00 93.00 268 ASN A O 1
ATOM 2058 N N . ARG A 1 269 ? -12.902 -0.244 19.345 1.00 92.81 269 ARG A N 1
ATOM 2059 C CA . ARG A 1 269 ? -13.265 -1.006 20.553 1.00 92.81 269 ARG A CA 1
ATOM 2060 C C . ARG A 1 269 ? -12.095 -1.737 21.224 1.00 92.81 269 ARG A C 1
ATOM 2062 O O . ARG A 1 269 ? -12.172 -2.013 22.417 1.00 92.81 269 ARG A O 1
ATOM 2069 N N . LEU A 1 270 ? -11.016 -2.021 20.487 1.00 91.94 270 LEU A N 1
ATOM 2070 C CA . LEU A 1 270 ? -9.765 -2.564 21.030 1.00 91.94 270 LEU A CA 1
ATOM 2071 C C . LEU A 1 270 ? -8.876 -1.470 21.662 1.00 91.94 270 LEU A C 1
ATOM 2073 O O . LEU A 1 270 ? -7.924 -1.793 22.369 1.00 91.94 270 LEU A O 1
ATOM 2077 N N . ASN A 1 271 ? -9.188 -0.184 21.444 1.00 84.00 271 ASN A N 1
ATOM 2078 C CA . ASN A 1 271 ? -8.466 0.969 21.986 1.00 84.00 271 ASN A CA 1
ATOM 2079 C C . ASN A 1 271 ? -9.395 1.993 22.659 1.00 84.00 271 ASN A C 1
ATOM 2081 O O . ASN A 1 271 ? -9.745 3.023 22.085 1.00 84.00 271 ASN A O 1
ATOM 2085 N N . GLY A 1 272 ? -9.757 1.703 23.912 1.00 69.31 272 GLY A N 1
ATOM 2086 C CA . GLY A 1 272 ? -10.548 2.594 24.772 1.00 69.31 272 GLY A CA 1
ATOM 2087 C C . GLY A 1 272 ? -12.010 2.183 24.966 1.00 69.31 272 GLY A C 1
ATOM 2088 O O . GLY A 1 272 ? -12.699 2.802 25.773 1.00 69.31 272 GLY A O 1
ATOM 2089 N N . GLY A 1 273 ? -12.462 1.120 24.293 1.00 76.38 273 GLY A N 1
ATOM 2090 C CA . GLY A 1 273 ? -13.842 0.637 24.368 1.00 76.38 273 GLY A CA 1
ATOM 2091 C C . GLY A 1 273 ? -14.844 1.530 23.628 1.00 76.38 273 GLY A C 1
ATOM 2092 O O . GLY A 1 273 ? -14.468 2.470 22.924 1.00 76.38 273 GLY A O 1
ATOM 2093 N N . CYS A 1 274 ? -16.127 1.206 23.791 1.00 85.75 274 CYS A N 1
ATOM 2094 C CA . CYS A 1 274 ? -17.260 1.973 23.276 1.00 85.75 274 CYS A CA 1
ATOM 2095 C C . CYS A 1 274 ? -18.081 2.516 24.455 1.00 85.75 274 CYS A C 1
ATOM 2097 O O . CYS A 1 274 ? -18.335 3.746 24.450 1.00 85.75 274 CYS A O 1
#

Secondary structure (DSSP, 8-state):
-EEEEEEE-TT--SS-SGGGSBTTS-TTS--SGGGTSSSBGGGTTBS---B--SS-TTBPTTSS---PBPTTSPBPP---EEEEEEE------SSEES-TTTEEE-S--EETTEEEEEEEE---GGGSTTTT-PPP--EEEEE-BSSS-EEEEEETTEEEEEEEGGGG--BTTTTBPP--B--SPP---------TTSS---SSS--SS-----S-------TT-----SS-TTS--HHHHHHTHHHHH-TT---SSTTTT-PPPPPBTTBB--

pLDDT: mean 85.13, std 11.52, range [31.2, 96.31]

Mean predicted aligned error: 6.4 Å

Foldseek 3Di:
DWKWKWKFFQQQDQDQWLSQAALSAFPPDCPPVQQQACDAVVVVGHNARDHG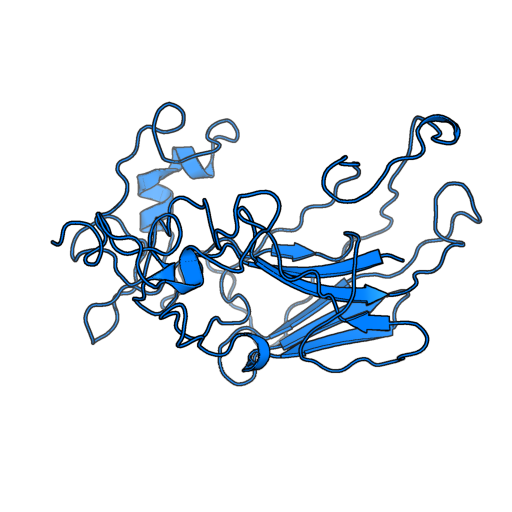ALAYQLFDPPWQHQADADPVRGGRGDGDIDTDFGDDADADFDWDFPDPVFKGWHPVQDHHGIGMTMMDGDAPPCCAPPHVVDDADWDKDWDKFQPATKIFIDGSNDTGIMDGQVRQQADVSSRGHGHMRDDDDDDDDDDDDDDPVRDDDDPVPDDPDGDDDDPDDDDDDPPVPPDPDQADPRRGCPVVCVVVVCCVVPPQQPDCPPPRVNHDRGDGCSHPHD

Organism: NCBI:txid180088